Protein AF-A0A9P6GV80-F1 (afdb_monomer_lite)

pLDDT: mean 80.77, std 17.61, range [32.34, 97.56]

Sequence (217 aa):
SSSEKAPDSMKNMREQPNRTSTHTNLHGPLHLINPGDAKQLEKTYKSFTFTTKIEGITLTEPPQTTIHTFTDSNTQDALEWCKEIRFLASTNGWNEENCKAVLNLLISDEYKLKIGDKRTFDTKLDALCRIAYGPEEFETLRNLLIQAKRETFINHEMYFSFLEKVKIRADMCLSHKANGDRIPERDIINIIVRNLTIREKEMLMNAQAMSLNEIKK

Secondary structure (DSSP, 8-state):
---------------------------S-HHHH-HHHHHHHHTTS-EEEEEPP-TT---SS--EEEEE-B--TTTS-HHHHHHHHHHHHHHTT--HHHHHHHHHHHB-HHHHHHH-S-SSHHHHHHHHHHHHT-GGGHHHHHHHHHH--GGGSSSHHHHHHHHHHHHHHHHHHHTTS-TTSS--HHHHHHHHHHHS-HHHHHHHHHTT--SHHHHT-

Organism: NCBI:txid83296

Radius of gyration: 23.16 Å; chains: 1; bounding box: 49×92×50 Å

Foldseek 3Di:
DDDDDDDDDPDPPPPDPPPPDPPDPQDAQCCLVPVPVLVVVQVVADKDKDFFDDPPDDDPGGDIDIAGAADDLSSDVLVVSLVVLVVRCVRVVPDFVRLVVVNVVRYDPVLCVQLDPDPTSVSSSLSSLCVSLALVRLVSLVVSLLSQACVSDPDPVSSLVSNVSSLVSNVSNCPVPDPPPRDDQVNSVVSVLVRDDPVLVVVCVVQVDDGSVSSVD

Structure (mmCIF, N/CA/C/O backbone):
data_AF-A0A9P6GV80-F1
#
_entry.id   AF-A0A9P6GV80-F1
#
loop_
_atom_site.group_PDB
_atom_site.id
_atom_site.type_symbol
_atom_site.label_atom_id
_atom_site.label_alt_id
_atom_site.label_comp_id
_atom_site.label_asym_id
_atom_site.label_entity_id
_atom_site.label_seq_id
_atom_site.pdbx_PDB_ins_code
_atom_site.Cartn_x
_atom_site.Cartn_y
_atom_site.Cartn_z
_atom_site.occupancy
_atom_site.B_iso_or_equiv
_atom_site.auth_seq_id
_atom_site.auth_comp_id
_atom_site.auth_asym_id
_atom_site.auth_atom_id
_atom_site.pdbx_PDB_model_num
ATOM 1 N N . SER A 1 1 ? 2.918 71.475 -4.532 1.00 41.28 1 SER A N 1
ATOM 2 C CA . SER A 1 1 ? 2.402 70.446 -3.618 1.00 41.28 1 SER A CA 1
ATOM 3 C C . SER A 1 1 ? 2.174 69.168 -4.381 1.00 41.28 1 SER A C 1
ATOM 5 O O . SER A 1 1 ? 1.573 69.197 -5.446 1.00 41.28 1 SER A O 1
ATOM 7 N N . SER A 1 2 ? 2.759 68.101 -3.859 1.00 37.72 2 SER A N 1
ATOM 8 C CA . SER A 1 2 ? 2.801 66.741 -4.380 1.00 37.72 2 SER A CA 1
ATOM 9 C C . SER A 1 2 ? 1.422 66.084 -4.481 1.00 37.72 2 SER A C 1
ATOM 11 O O . SER A 1 2 ? 0.562 66.334 -3.640 1.00 37.72 2 SER A O 1
ATOM 13 N N . SER A 1 3 ? 1.245 65.221 -5.481 1.00 37.16 3 SER A N 1
ATOM 14 C CA . SER A 1 3 ? 0.547 63.916 -5.425 1.00 37.16 3 SER A CA 1
ATOM 15 C C . SER A 1 3 ? 0.483 63.378 -6.861 1.00 37.16 3 SER A C 1
ATOM 17 O O . SER A 1 3 ? -0.120 63.973 -7.744 1.00 37.16 3 SER A O 1
ATOM 19 N N . GLU A 1 4 ? 1.387 62.466 -7.210 1.00 38.03 4 GLU A N 1
ATOM 20 C CA . GLU A 1 4 ? 1.144 61.015 -7.188 1.00 38.03 4 GLU A CA 1
ATOM 21 C C . GLU A 1 4 ? 0.094 60.566 -8.208 1.00 38.03 4 GLU A C 1
ATOM 23 O O . GLU A 1 4 ? -1.106 60.707 -7.993 1.00 38.03 4 GLU A O 1
ATOM 28 N N . LYS A 1 5 ? 0.563 59.915 -9.278 1.00 38.53 5 LYS A N 1
ATOM 29 C CA . LYS A 1 5 ? -0.076 58.705 -9.804 1.00 38.53 5 LYS A CA 1
ATOM 30 C C . LYS A 1 5 ? 0.979 57.820 -10.465 1.00 38.53 5 LYS A C 1
ATOM 32 O O . LYS A 1 5 ? 1.687 58.239 -11.377 1.00 38.53 5 LYS A O 1
ATOM 37 N N . ALA A 1 6 ? 1.110 56.628 -9.896 1.00 42.28 6 ALA A N 1
ATOM 38 C CA . ALA A 1 6 ? 2.039 55.573 -10.264 1.00 42.28 6 ALA A CA 1
ATOM 39 C C . ALA A 1 6 ? 1.761 55.007 -11.673 1.00 42.28 6 ALA A C 1
ATOM 41 O O . ALA A 1 6 ? 0.621 55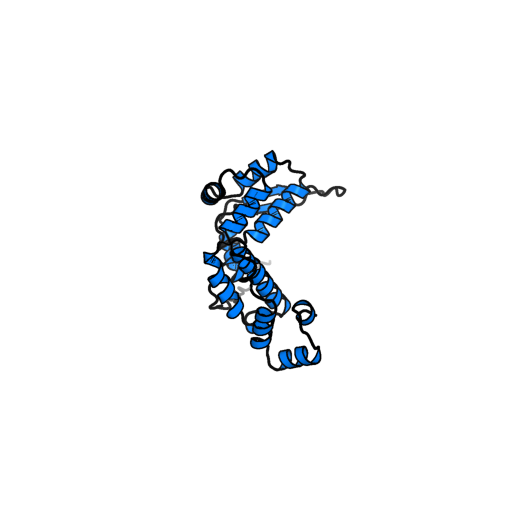.072 -12.138 1.00 42.28 6 ALA A O 1
ATOM 42 N N . PRO A 1 7 ? 2.773 54.427 -12.344 1.00 41.94 7 PRO A N 1
ATOM 43 C CA . PRO A 1 7 ? 2.597 53.773 -13.634 1.00 41.94 7 PRO A CA 1
ATOM 44 C C . PRO A 1 7 ? 1.922 52.401 -13.497 1.00 41.94 7 PRO A C 1
ATOM 46 O O . PRO A 1 7 ? 2.369 51.525 -12.752 1.00 41.94 7 PRO A O 1
ATOM 49 N N . ASP A 1 8 ? 0.864 52.232 -14.285 1.00 41.78 8 ASP A N 1
ATOM 50 C CA . ASP A 1 8 ? 0.109 51.002 -14.496 1.00 41.78 8 ASP A CA 1
ATOM 51 C C . ASP A 1 8 ? 1.006 49.954 -15.174 1.00 41.78 8 ASP A C 1
ATOM 53 O O . ASP A 1 8 ? 1.286 49.992 -16.374 1.00 41.78 8 ASP A O 1
ATOM 57 N N . SER A 1 9 ? 1.554 49.053 -14.363 1.00 40.03 9 SER A N 1
ATOM 58 C CA . SER A 1 9 ? 2.391 47.952 -14.827 1.00 40.03 9 SER A CA 1
ATOM 59 C C . SER A 1 9 ? 1.499 46.742 -15.067 1.00 40.03 9 SER A C 1
ATOM 61 O O . SER A 1 9 ? 1.335 45.898 -14.186 1.00 40.03 9 SER A O 1
ATOM 63 N N . MET A 1 10 ? 0.942 46.643 -16.276 1.00 42.19 10 MET A N 1
ATOM 64 C CA . MET A 1 10 ? 0.347 45.410 -16.793 1.00 42.19 10 MET A CA 1
ATOM 65 C C . MET A 1 10 ? 1.411 44.309 -16.843 1.00 42.19 10 MET A C 1
ATOM 67 O O . MET A 1 10 ? 2.102 44.106 -17.844 1.00 42.19 10 MET A O 1
ATOM 71 N N . LYS A 1 11 ? 1.556 43.571 -15.742 1.00 38.91 11 LYS A N 1
ATOM 72 C CA . LYS A 1 11 ? 2.293 42.314 -15.720 1.00 38.91 11 LYS A CA 1
ATOM 73 C C . LYS A 1 11 ? 1.315 41.212 -16.109 1.00 38.91 11 LYS A C 1
ATOM 75 O O . LYS A 1 11 ? 0.541 40.730 -15.292 1.00 38.91 11 LYS A O 1
ATOM 80 N N . ASN A 1 12 ? 1.377 40.831 -17.383 1.00 38.69 12 ASN A N 1
ATOM 81 C CA . ASN A 1 12 ? 0.865 39.567 -17.899 1.00 38.69 12 ASN A CA 1
ATOM 82 C C . ASN A 1 12 ? 1.401 38.406 -17.041 1.00 38.69 12 ASN A C 1
ATOM 84 O O . ASN A 1 12 ? 2.468 37.858 -17.324 1.00 38.69 12 ASN A O 1
ATOM 88 N N . MET A 1 13 ? 0.671 38.010 -15.999 1.00 35.50 13 MET A N 1
ATOM 89 C CA . MET A 1 13 ? 0.825 36.687 -15.406 1.00 35.50 13 MET A CA 1
ATOM 90 C C . MET A 1 13 ? 0.114 35.704 -16.326 1.00 35.50 13 MET A C 1
ATOM 92 O O . MET A 1 13 ? -1.058 35.387 -16.163 1.00 35.50 13 MET A O 1
ATOM 96 N N . ARG A 1 14 ? 0.860 35.236 -17.333 1.00 35.75 14 ARG A N 1
ATOM 97 C CA . ARG A 1 14 ? 0.623 33.914 -17.905 1.00 35.75 14 ARG A CA 1
ATOM 98 C C . ARG A 1 14 ? 0.666 32.932 -16.741 1.00 35.75 14 ARG A C 1
ATOM 100 O O . ARG A 1 14 ? 1.746 32.655 -16.220 1.00 35.75 14 ARG A O 1
ATOM 107 N N . GLU A 1 15 ? -0.495 32.430 -16.346 1.00 35.22 15 GLU A N 1
ATOM 108 C CA . GLU A 1 15 ? -0.594 31.167 -15.633 1.00 35.22 15 GLU A CA 1
ATOM 109 C C . GLU A 1 15 ? 0.168 30.134 -16.465 1.00 35.22 15 GLU A C 1
ATOM 111 O O . GLU A 1 15 ? -0.230 29.767 -17.572 1.00 35.22 15 GLU A O 1
ATOM 116 N N . GLN A 1 16 ? 1.345 29.740 -15.983 1.00 32.34 16 GLN A N 1
ATOM 117 C CA . GLN A 1 16 ? 1.994 28.554 -16.503 1.00 32.34 16 GLN A CA 1
ATOM 118 C C . GLN A 1 16 ? 1.178 27.365 -15.991 1.00 32.34 16 GLN A C 1
ATOM 120 O O . GLN A 1 16 ? 1.048 27.221 -14.774 1.00 32.34 16 GLN A O 1
ATOM 125 N N . PRO A 1 17 ? 0.621 26.513 -16.866 1.00 35.41 17 PRO A N 1
ATOM 126 C CA . PRO A 1 17 ? 0.009 25.283 -16.404 1.00 35.41 17 PRO A CA 1
ATOM 127 C C . PRO A 1 17 ? 1.096 24.446 -15.729 1.00 35.41 17 PRO A C 1
ATOM 129 O O . PRO A 1 17 ? 2.138 24.171 -16.331 1.00 35.41 17 PRO A O 1
ATOM 132 N N . ASN A 1 18 ? 0.841 24.073 -14.474 1.00 35.50 18 ASN A N 1
ATOM 133 C CA . ASN A 1 18 ? 1.610 23.096 -13.711 1.00 35.50 18 ASN A CA 1
ATOM 134 C C . ASN A 1 18 ? 1.795 21.837 -14.573 1.00 35.50 18 ASN A C 1
ATOM 136 O O . ASN A 1 18 ? 0.896 21.009 -14.712 1.00 35.50 18 ASN A O 1
ATOM 140 N N . ARG A 1 19 ? 2.961 21.712 -15.211 1.00 37.41 19 ARG A N 1
ATOM 141 C CA . ARG A 1 19 ? 3.356 20.521 -15.959 1.00 37.41 19 ARG A CA 1
ATOM 142 C C . ARG A 1 19 ? 3.860 19.475 -14.972 1.00 37.41 19 ARG A C 1
ATOM 144 O O . ARG A 1 19 ? 5.060 19.296 -14.815 1.00 37.41 19 ARG A O 1
ATOM 151 N N . THR A 1 20 ? 2.936 18.761 -14.349 1.00 36.81 20 THR A N 1
ATOM 152 C CA . THR A 1 20 ? 3.205 17.457 -13.725 1.00 36.81 20 THR A CA 1
ATOM 153 C C . THR A 1 20 ? 2.086 16.493 -14.091 1.00 36.81 20 THR A C 1
ATOM 155 O O . THR A 1 20 ? 1.394 15.961 -13.237 1.00 36.81 20 THR A O 1
ATOM 158 N N . SER A 1 21 ? 1.884 16.295 -15.390 1.00 38.09 21 SER A N 1
ATOM 159 C CA . SER A 1 21 ? 1.222 15.101 -15.906 1.00 38.09 21 SER A CA 1
ATOM 160 C C . SER A 1 21 ? 2.187 14.471 -16.896 1.00 38.09 21 SER A C 1
ATOM 162 O O . SER A 1 21 ? 2.184 14.764 -18.092 1.00 38.09 21 SER A O 1
ATOM 164 N N . THR A 1 22 ? 3.098 13.643 -16.388 1.00 40.94 22 THR A N 1
ATOM 165 C CA . THR A 1 22 ? 3.566 12.534 -17.211 1.00 40.94 22 THR A CA 1
ATOM 166 C C . THR A 1 22 ? 2.359 11.624 -17.349 1.00 40.94 22 THR A C 1
ATOM 168 O O . THR A 1 22 ? 2.004 10.948 -16.389 1.00 40.94 22 THR A O 1
ATOM 171 N N . HIS A 1 23 ? 1.702 11.665 -18.510 1.00 40.09 23 HIS A N 1
ATOM 172 C CA . HIS A 1 23 ? 0.713 10.671 -18.913 1.00 40.09 23 HIS A CA 1
ATOM 173 C C . HIS A 1 23 ? 1.394 9.299 -18.919 1.00 40.09 23 HIS A C 1
ATOM 175 O O . HIS A 1 23 ? 1.912 8.833 -19.932 1.00 40.09 23 HIS A O 1
ATOM 181 N N . THR A 1 24 ? 1.472 8.670 -17.755 1.00 54.31 24 THR A N 1
ATOM 182 C CA . THR A 1 24 ? 1.828 7.274 -17.623 1.00 54.31 24 THR A CA 1
ATOM 183 C C . THR A 1 24 ? 0.586 6.497 -18.034 1.00 54.31 24 THR A C 1
ATOM 185 O O . THR A 1 24 ? -0.434 6.534 -17.357 1.00 54.31 24 THR A O 1
ATOM 188 N N . ASN A 1 25 ? 0.658 5.762 -19.146 1.00 62.31 25 ASN A N 1
ATOM 189 C CA . ASN A 1 25 ? -0.364 4.773 -19.534 1.00 62.31 25 ASN A CA 1
ATOM 190 C C . ASN A 1 25 ? -0.370 3.553 -18.583 1.00 62.31 25 ASN A C 1
ATOM 192 O O . ASN A 1 25 ? -0.718 2.447 -18.984 1.00 62.31 25 ASN A O 1
ATOM 196 N N . LEU A 1 26 ? 0.106 3.732 -17.348 1.00 75.00 26 LEU A N 1
ATOM 197 C CA . LEU A 1 26 ? 0.166 2.699 -16.334 1.00 75.00 26 LEU A CA 1
ATOM 198 C C . LEU A 1 26 ? -1.220 2.580 -15.714 1.00 75.00 26 LEU A C 1
ATOM 200 O O . LEU A 1 26 ? -1.755 3.543 -15.169 1.00 75.00 26 LEU A O 1
ATOM 204 N N . HIS A 1 27 ? -1.784 1.383 -15.792 1.00 81.06 27 HIS A N 1
ATOM 205 C CA . HIS A 1 27 ? -3.026 1.048 -15.116 1.00 81.06 27 HIS A CA 1
ATOM 206 C C . HIS A 1 27 ? -2.706 0.376 -13.780 1.00 81.06 27 HIS A C 1
ATOM 208 O O . HIS A 1 27 ? -1.907 -0.557 -13.723 1.00 81.06 27 HIS A O 1
ATOM 214 N N . GLY A 1 28 ? -3.312 0.871 -12.705 1.00 87.38 28 GLY A N 1
ATOM 215 C CA . GLY A 1 28 ? -3.130 0.354 -11.353 1.00 87.38 28 GLY A CA 1
ATOM 216 C C . GLY A 1 28 ? -3.650 1.326 -10.296 1.00 87.38 28 GLY A C 1
ATOM 217 O O . GLY A 1 28 ? -4.216 2.361 -10.659 1.00 87.38 28 GLY A O 1
ATOM 218 N N . PRO A 1 29 ? -3.442 1.017 -9.003 1.00 92.44 29 PRO A N 1
ATOM 219 C CA . PRO A 1 29 ? -3.897 1.870 -7.916 1.00 92.44 29 PRO A CA 1
ATOM 220 C C . PRO A 1 29 ? -3.350 3.294 -8.041 1.00 92.44 29 PRO A C 1
ATOM 222 O O . PRO A 1 29 ? -2.136 3.486 -8.183 1.00 92.44 29 PRO A O 1
ATOM 225 N N . LEU A 1 30 ? -4.231 4.295 -7.961 1.00 93.12 30 LEU A N 1
ATOM 226 C CA . LEU A 1 30 ? -3.882 5.708 -8.135 1.00 93.12 30 LEU A CA 1
ATOM 227 C C . LEU A 1 30 ? -2.740 6.143 -7.209 1.00 93.12 30 LEU A C 1
ATOM 229 O O . LEU A 1 30 ? -1.834 6.849 -7.642 1.00 93.12 30 LEU A O 1
ATOM 233 N N . HIS A 1 31 ? -2.731 5.666 -5.963 1.00 93.38 31 HIS A N 1
ATOM 234 C CA . HIS A 1 31 ? -1.683 5.977 -4.987 1.00 93.38 31 HIS A CA 1
ATOM 235 C C . HIS A 1 31 ? -0.277 5.502 -5.390 1.00 93.38 31 HIS A C 1
ATOM 237 O O . HIS A 1 31 ? 0.708 6.015 -4.858 1.00 93.38 31 HIS A O 1
ATOM 243 N N . LEU A 1 32 ? -0.168 4.550 -6.322 1.00 92.19 32 LEU A N 1
ATOM 244 C CA . LEU A 1 32 ? 1.101 4.100 -6.896 1.00 92.19 32 LEU A CA 1
ATOM 245 C C . LEU A 1 32 ? 1.424 4.846 -8.193 1.00 92.19 32 LEU A C 1
ATOM 247 O O . LEU A 1 32 ? 2.565 5.268 -8.375 1.00 92.19 32 LEU A O 1
ATOM 251 N N . ILE A 1 33 ? 0.444 5.011 -9.089 1.00 92.00 33 ILE A N 1
ATOM 252 C CA . ILE A 1 33 ? 0.677 5.570 -10.434 1.00 92.00 33 ILE A CA 1
ATOM 253 C C . ILE A 1 33 ? 0.750 7.101 -10.454 1.00 92.00 33 ILE A C 1
ATOM 255 O O . ILE A 1 33 ? 1.511 7.667 -11.237 1.00 92.00 33 ILE A O 1
ATOM 259 N N . ASN A 1 34 ? -0.023 7.767 -9.596 1.00 90.94 34 ASN A N 1
ATOM 260 C CA . ASN A 1 34 ? -0.057 9.215 -9.443 1.00 90.94 34 ASN A CA 1
ATOM 261 C C . ASN A 1 34 ? -0.346 9.584 -7.973 1.00 90.94 34 ASN A C 1
ATOM 263 O O . ASN A 1 34 ? -1.473 9.940 -7.610 1.00 90.94 34 ASN A O 1
ATOM 267 N N . PRO A 1 35 ? 0.684 9.515 -7.108 1.00 90.69 35 PRO A N 1
ATOM 268 C CA . PRO A 1 35 ? 0.536 9.794 -5.682 1.00 90.69 35 PRO A CA 1
ATOM 269 C C . PRO A 1 35 ? 0.039 11.216 -5.386 1.00 90.69 35 PRO A C 1
ATOM 271 O O . PRO A 1 35 ? -0.595 11.440 -4.359 1.00 90.69 35 PRO A O 1
ATOM 274 N N . GLY A 1 36 ? 0.324 12.180 -6.271 1.00 90.56 36 GLY A N 1
ATOM 275 C CA . GLY A 1 36 ? -0.118 13.567 -6.125 1.00 90.56 36 GLY A CA 1
ATOM 276 C C . GLY A 1 36 ? -1.635 13.695 -6.232 1.00 90.56 36 GLY A C 1
ATOM 277 O O . GLY A 1 36 ? -2.268 14.241 -5.328 1.00 90.56 36 GLY A O 1
ATOM 278 N N . ASP A 1 37 ? -2.219 13.129 -7.288 1.00 92.38 37 ASP A N 1
ATOM 279 C CA . ASP A 1 37 ? -3.672 13.133 -7.487 1.00 92.38 37 ASP A CA 1
ATOM 280 C C . ASP A 1 37 ? -4.383 12.293 -6.423 1.00 92.38 37 ASP A C 1
ATOM 282 O O . ASP A 1 37 ? -5.392 12.729 -5.867 1.00 92.38 37 ASP A O 1
ATOM 286 N N . ALA A 1 38 ? -3.811 11.141 -6.055 1.00 93.94 38 ALA A N 1
ATOM 287 C CA . ALA A 1 38 ? -4.309 10.329 -4.948 1.00 93.94 38 ALA A CA 1
ATOM 288 C C . ALA A 1 38 ? -4.390 11.135 -3.640 1.00 93.94 38 ALA A C 1
ATOM 290 O O . ALA A 1 38 ? -5.424 11.137 -2.973 1.00 93.94 38 ALA A O 1
ATOM 291 N N . LYS A 1 39 ? -3.337 11.899 -3.315 1.00 93.06 39 LYS A N 1
ATOM 292 C CA . LYS A 1 39 ? -3.306 12.771 -2.132 1.00 93.06 39 LYS A CA 1
ATOM 293 C C . LYS A 1 39 ? -4.293 13.931 -2.215 1.00 93.06 39 LYS A C 1
ATOM 295 O O . LYS A 1 39 ? -4.791 14.362 -1.180 1.00 93.06 39 LYS A O 1
ATOM 300 N N . GLN A 1 40 ? -4.580 14.462 -3.402 1.00 93.75 40 GLN A N 1
ATOM 301 C CA . GLN A 1 40 ? -5.607 15.498 -3.549 1.00 93.75 40 GLN A CA 1
ATOM 302 C C . GLN A 1 40 ? -7.012 14.937 -3.321 1.00 93.75 40 GLN A C 1
ATOM 304 O O . GLN A 1 40 ? -7.808 15.580 -2.640 1.00 93.75 40 GLN A O 1
ATOM 309 N N . LEU A 1 41 ? -7.301 13.733 -3.824 1.00 93.44 41 LEU A N 1
ATOM 310 C CA . LEU A 1 41 ? -8.571 13.052 -3.561 1.00 93.44 41 LEU A CA 1
ATOM 311 C C . LEU A 1 41 ? -8.727 12.710 -2.076 1.00 93.44 41 LEU A C 1
ATOM 313 O O . LEU A 1 41 ? -9.778 12.977 -1.495 1.00 93.44 41 LEU A O 1
ATOM 317 N N . GLU A 1 42 ? -7.662 12.220 -1.437 1.00 92.56 42 GLU A N 1
ATOM 318 C CA . GLU A 1 42 ? -7.659 11.861 -0.015 1.00 92.56 42 GLU A CA 1
ATOM 319 C C . GLU A 1 42 ? -8.046 13.036 0.903 1.00 92.56 42 GLU A C 1
ATOM 321 O O . GLU A 1 42 ? -8.713 12.834 1.917 1.00 92.56 42 GLU A O 1
ATOM 326 N N . LYS A 1 43 ? -7.721 14.283 0.534 1.00 92.19 43 LYS A N 1
ATOM 327 C CA . LYS A 1 43 ? -8.096 15.479 1.317 1.00 92.19 43 LYS A CA 1
ATOM 328 C C . LYS A 1 43 ? -9.602 15.687 1.454 1.00 92.19 43 LYS A C 1
ATOM 330 O O . LYS A 1 43 ? -10.026 16.423 2.341 1.00 92.19 43 LYS A O 1
ATOM 335 N N . THR A 1 44 ? -10.404 15.079 0.583 1.00 92.75 44 THR A N 1
ATOM 336 C CA . THR A 1 44 ? -11.869 15.135 0.677 1.00 92.75 44 THR A CA 1
ATOM 337 C C . THR A 1 44 ? -12.415 14.196 1.752 1.00 92.75 44 THR A C 1
ATOM 339 O O . THR A 1 44 ? -13.553 14.356 2.194 1.00 92.75 44 THR A O 1
ATOM 342 N N . TYR A 1 45 ? -11.611 13.230 2.203 1.00 94.25 45 TYR A N 1
ATOM 343 C CA . TYR A 1 45 ? -12.012 12.268 3.214 1.00 94.25 45 TYR A CA 1
ATOM 344 C C . TYR A 1 45 ? -11.931 12.884 4.604 1.00 94.25 45 TYR A C 1
ATOM 346 O O . TYR A 1 45 ? -11.014 13.645 4.929 1.00 94.25 45 TYR A O 1
ATOM 354 N N . LYS A 1 46 ? -12.879 12.485 5.458 1.00 95.12 46 LYS A N 1
ATOM 355 C CA . LYS A 1 46 ? -12.895 12.850 6.875 1.00 95.12 46 LYS A CA 1
ATOM 356 C C . LYS A 1 46 ? -11.544 12.527 7.509 1.00 95.12 46 LYS A C 1
ATOM 358 O O . LYS A 1 46 ? -11.051 11.413 7.348 1.00 95.12 46 LYS A O 1
ATOM 363 N N . SER A 1 47 ? -10.981 13.456 8.269 1.00 94.38 47 SER A N 1
ATOM 364 C CA . SER A 1 47 ? -9.705 13.272 8.952 1.00 94.38 47 SER A CA 1
ATOM 365 C C . SER A 1 47 ? -9.816 13.487 10.453 1.00 94.38 47 SER A C 1
ATOM 367 O O . SER A 1 47 ? -10.782 14.063 10.960 1.00 94.38 47 SER A O 1
ATOM 369 N N . PHE A 1 48 ? -8.814 12.986 11.163 1.00 93.25 48 PHE A N 1
ATOM 370 C CA . PHE A 1 48 ? -8.651 13.158 12.595 1.00 93.25 48 PHE A CA 1
ATOM 371 C C . PHE A 1 48 ? -7.206 13.541 12.879 1.00 93.25 48 PHE A C 1
ATOM 373 O O . PHE A 1 48 ? -6.278 12.994 12.280 1.00 93.25 48 PHE A O 1
ATOM 380 N N . THR A 1 49 ? -7.024 14.474 13.804 1.00 92.25 49 THR A N 1
ATOM 381 C CA . THR A 1 49 ? -5.706 14.962 14.198 1.00 92.25 49 THR A CA 1
ATOM 382 C C . THR A 1 49 ? -5.354 14.407 15.567 1.00 92.25 49 THR A C 1
ATOM 384 O O . THR A 1 49 ? -6.111 14.551 16.526 1.00 92.25 49 THR A O 1
ATOM 387 N N . PHE A 1 50 ? -4.192 13.768 15.645 1.00 88.50 50 PHE A N 1
ATOM 388 C CA . PHE A 1 50 ? -3.654 13.168 16.853 1.00 88.50 50 PHE A CA 1
ATOM 389 C C . PHE A 1 50 ? -2.441 13.955 17.319 1.00 88.50 50 PHE A C 1
ATOM 391 O O . PHE A 1 50 ? -1.517 14.219 16.550 1.00 88.50 50 PHE A O 1
ATOM 398 N N . THR A 1 51 ? -2.436 14.300 18.598 1.00 85.38 51 THR A N 1
ATOM 399 C CA . THR A 1 51 ? -1.276 14.901 19.246 1.00 85.38 51 THR A CA 1
ATOM 400 C C . THR A 1 51 ? -0.315 13.799 19.652 1.00 85.38 51 THR A C 1
ATOM 402 O O . THR A 1 51 ? -0.666 12.960 20.474 1.00 85.38 51 THR A O 1
ATOM 405 N N . THR A 1 52 ? 0.891 13.816 19.100 1.00 78.88 52 THR A N 1
ATOM 406 C CA . THR A 1 52 ? 1.920 12.814 19.360 1.00 78.88 52 THR A CA 1
ATOM 407 C C . THR A 1 52 ? 2.726 13.216 20.589 1.00 78.88 52 THR A C 1
ATOM 409 O O . THR A 1 52 ? 3.353 14.277 20.618 1.00 78.88 52 THR A O 1
ATOM 412 N N . LYS A 1 53 ? 2.723 12.368 21.620 1.00 71.69 53 LYS A N 1
ATOM 413 C CA . LYS A 1 53 ? 3.577 12.558 22.798 1.00 71.69 53 LYS A CA 1
ATOM 414 C C . LYS A 1 53 ? 4.967 11.996 22.518 1.00 71.69 53 LYS A C 1
ATOM 416 O O . LYS A 1 53 ? 5.109 10.804 22.284 1.00 71.69 53 LYS A O 1
ATOM 421 N N . ILE A 1 54 ? 5.987 12.850 22.551 1.00 69.88 54 ILE A N 1
ATOM 422 C CA . ILE A 1 54 ? 7.385 12.417 22.464 1.00 69.88 54 ILE A CA 1
ATOM 423 C C . ILE A 1 54 ? 7.970 12.455 23.874 1.00 69.88 54 ILE A C 1
ATOM 425 O O . ILE A 1 54 ? 8.090 13.523 24.474 1.00 69.88 54 ILE A O 1
ATOM 429 N N . GLU A 1 55 ? 8.295 11.286 24.423 1.00 68.25 55 GLU A N 1
ATOM 430 C CA . GLU A 1 55 ? 8.912 11.192 25.747 1.00 68.25 55 GLU A CA 1
ATOM 431 C C . GLU A 1 55 ? 10.261 11.924 25.782 1.00 68.25 55 GLU A C 1
ATOM 433 O O . GLU A 1 55 ? 11.065 11.837 24.856 1.00 68.25 55 GLU A O 1
ATOM 438 N N . GLY A 1 56 ? 10.508 12.664 26.867 1.00 66.06 56 GLY A N 1
ATOM 439 C CA . GLY A 1 56 ? 11.769 13.379 27.087 1.00 66.06 56 GLY A CA 1
ATOM 440 C C . GLY A 1 56 ? 11.916 14.712 26.346 1.00 66.06 56 GLY A C 1
ATOM 441 O O . GLY A 1 56 ? 12.929 15.381 26.539 1.00 66.06 56 GLY A O 1
ATOM 442 N N . ILE A 1 57 ? 10.927 15.136 25.547 1.00 70.25 57 ILE A N 1
ATOM 443 C CA . ILE A 1 57 ? 10.953 16.431 24.853 1.00 70.25 57 ILE A CA 1
ATOM 444 C C . ILE A 1 57 ? 9.692 17.232 25.188 1.00 70.25 57 ILE A C 1
ATOM 446 O O . ILE A 1 57 ? 8.590 16.909 24.749 1.00 70.25 57 ILE A O 1
ATOM 450 N N . THR A 1 58 ? 9.859 18.327 25.931 1.00 67.31 58 THR A N 1
ATOM 451 C CA . THR A 1 58 ? 8.791 19.312 26.138 1.00 67.31 58 THR A CA 1
ATOM 452 C C . THR A 1 58 ? 8.808 20.300 24.980 1.00 67.31 58 THR A C 1
ATOM 454 O O . THR A 1 58 ? 9.587 21.251 24.973 1.00 67.31 58 THR A O 1
ATOM 457 N N . LEU A 1 59 ? 7.969 20.057 23.979 1.00 70.50 59 LEU A N 1
ATOM 458 C CA . LEU A 1 59 ? 7.733 21.013 22.901 1.00 70.50 59 LEU A CA 1
ATOM 459 C C . LEU A 1 59 ? 6.645 22.003 23.327 1.00 70.50 59 LEU A C 1
ATOM 461 O O . LEU A 1 59 ? 5.669 21.618 23.970 1.00 70.50 59 LEU A O 1
ATOM 465 N N . THR A 1 60 ? 6.810 23.274 22.954 1.00 72.38 60 THR A N 1
ATOM 466 C CA . THR A 1 60 ? 5.811 24.337 23.163 1.00 72.38 60 THR A CA 1
ATOM 467 C C . THR A 1 60 ? 4.481 23.984 22.500 1.00 72.38 60 THR A C 1
ATOM 469 O O . THR A 1 60 ? 3.422 24.271 23.048 1.00 72.38 60 THR A O 1
ATOM 472 N N . GLU A 1 61 ? 4.553 23.306 21.354 1.00 75.75 61 GLU A N 1
ATOM 473 C CA . GLU A 1 61 ? 3.420 22.707 20.662 1.00 75.75 61 GLU A CA 1
ATOM 474 C C . GLU A 1 61 ? 3.775 21.252 20.329 1.00 75.75 61 GLU A C 1
ATOM 476 O O . GLU A 1 61 ? 4.742 21.004 19.600 1.00 75.75 61 GLU A O 1
ATOM 481 N N . PRO A 1 62 ? 3.062 20.264 20.893 1.00 76.50 62 PRO A N 1
ATOM 482 C CA . PRO A 1 62 ? 3.327 18.868 20.590 1.00 76.50 62 PRO A CA 1
ATOM 483 C C . PRO A 1 62 ? 2.990 18.567 19.119 1.00 76.50 62 PRO A C 1
ATOM 485 O O . PRO A 1 62 ? 1.995 19.082 18.601 1.00 76.50 62 PRO A O 1
ATOM 488 N N . PRO A 1 63 ? 3.785 17.725 18.437 1.00 83.81 63 PRO A N 1
ATOM 489 C CA . PRO A 1 63 ? 3.608 17.452 17.021 1.00 83.81 63 PRO A CA 1
ATOM 490 C C . PRO A 1 63 ? 2.249 16.812 16.762 1.00 83.81 63 PRO A C 1
ATOM 492 O O . PRO A 1 63 ? 1.813 15.908 17.478 1.00 83.81 63 PRO A O 1
ATOM 495 N N . GLN A 1 64 ? 1.585 17.289 15.716 1.00 87.56 64 GLN A N 1
ATOM 496 C CA . GLN A 1 64 ? 0.271 16.817 15.316 1.00 87.56 64 GLN A CA 1
ATOM 497 C C . GLN A 1 64 ? 0.375 15.990 14.041 1.00 87.56 64 GLN A C 1
ATOM 499 O O . GLN A 1 64 ? 0.969 16.422 13.055 1.00 87.56 64 GLN A O 1
ATOM 504 N N . THR A 1 65 ? -0.255 14.822 14.055 1.00 89.25 65 THR A N 1
ATOM 505 C CA . THR A 1 65 ? -0.365 13.939 12.894 1.00 89.25 65 THR A CA 1
ATOM 506 C C . THR A 1 65 ? -1.821 13.878 12.474 1.00 89.25 65 THR A C 1
ATOM 508 O O . THR A 1 65 ? -2.689 13.551 13.283 1.00 89.25 65 THR A O 1
ATOM 511 N N . THR A 1 66 ? -2.104 14.206 11.216 1.00 91.88 66 THR A N 1
ATOM 512 C CA . THR A 1 66 ? -3.462 14.133 10.666 1.00 91.88 66 THR A CA 1
ATOM 513 C C . THR A 1 66 ? -3.602 12.878 9.825 1.00 91.88 66 THR A C 1
ATOM 515 O O . THR A 1 66 ? -2.877 12.709 8.851 1.00 91.88 66 THR A O 1
ATOM 518 N N . ILE A 1 67 ? -4.562 12.030 10.190 1.00 94.50 67 ILE A N 1
ATOM 519 C CA . ILE A 1 67 ? -4.885 10.799 9.473 1.00 94.50 67 ILE A CA 1
ATOM 520 C C . ILE A 1 67 ? -6.247 10.939 8.819 1.00 94.50 67 ILE A C 1
ATOM 522 O O . ILE A 1 67 ? -7.234 11.275 9.479 1.00 94.50 67 ILE A O 1
ATOM 526 N N . HIS A 1 68 ? -6.309 10.645 7.526 1.00 95.81 68 HIS A N 1
ATOM 527 C CA . HIS A 1 68 ? -7.569 10.533 6.807 1.00 95.81 68 HIS A CA 1
ATOM 528 C C . HIS A 1 68 ? -8.188 9.153 7.028 1.00 95.81 68 HIS A C 1
ATOM 530 O O . HIS A 1 68 ? -7.496 8.135 7.115 1.00 95.81 68 HIS A O 1
ATOM 536 N N . THR A 1 69 ? -9.514 9.131 7.108 1.00 96.88 69 THR A N 1
ATOM 537 C CA . THR A 1 69 ? -10.309 7.908 7.199 1.00 96.88 69 THR A CA 1
ATOM 538 C C . THR A 1 69 ? -10.001 7.036 5.988 1.00 96.88 69 THR A C 1
ATOM 540 O O . THR A 1 69 ? -10.073 7.509 4.852 1.00 96.88 69 THR A O 1
ATOM 543 N N . PHE A 1 70 ? -9.666 5.770 6.222 1.00 97.56 70 PHE A N 1
ATOM 544 C CA . PHE A 1 70 ? -9.442 4.804 5.163 1.00 97.56 70 PHE A CA 1
ATOM 545 C C . PHE A 1 70 ? -10.764 4.495 4.460 1.00 97.56 70 PHE A C 1
ATOM 547 O O . PHE A 1 70 ? -11.670 3.895 5.048 1.00 97.56 70 PHE A O 1
ATOM 554 N N . THR A 1 71 ? -10.871 4.948 3.215 1.00 96.19 71 THR A N 1
ATOM 555 C CA . THR A 1 71 ? -12.121 4.954 2.447 1.00 96.19 71 THR A CA 1
ATOM 556 C C . THR A 1 71 ? -11.986 4.233 1.115 1.00 96.19 71 THR A C 1
ATOM 558 O O . THR A 1 71 ? -12.937 3.578 0.703 1.00 96.19 71 THR A O 1
ATOM 561 N N . ASP A 1 72 ? -10.827 4.308 0.458 1.00 94.81 72 ASP A N 1
ATOM 562 C CA . ASP A 1 72 ? -10.620 3.719 -0.866 1.00 94.81 72 ASP A CA 1
ATOM 563 C C . ASP A 1 72 ? -9.157 3.287 -1.059 1.00 94.81 72 ASP A C 1
ATOM 565 O O . ASP A 1 72 ? -8.250 4.123 -1.058 1.00 94.81 72 ASP A O 1
ATOM 569 N N . SER A 1 73 ? -8.932 1.987 -1.277 1.00 94.50 73 SER A N 1
ATOM 570 C CA . SER A 1 73 ? -7.612 1.386 -1.505 1.00 94.50 73 SER A CA 1
ATOM 571 C C . SER A 1 73 ? -6.976 1.796 -2.836 1.00 94.50 73 SER A C 1
ATOM 573 O O . SER A 1 73 ? -5.762 1.682 -2.998 1.00 94.50 73 SER A O 1
ATOM 575 N N . ASN A 1 74 ? -7.749 2.321 -3.790 1.00 93.56 74 ASN A N 1
ATOM 576 C CA . ASN A 1 74 ? -7.195 2.890 -5.014 1.00 93.56 74 ASN A CA 1
ATOM 577 C C . ASN A 1 74 ? -6.444 4.201 -4.715 1.00 93.56 74 ASN A C 1
ATOM 579 O O . ASN A 1 74 ? -5.347 4.429 -5.228 1.00 93.56 74 ASN A O 1
ATOM 583 N N . THR A 1 75 ? -6.988 5.037 -3.828 1.00 94.88 75 THR A N 1
ATOM 584 C CA . THR A 1 75 ? -6.402 6.341 -3.455 1.00 94.88 75 THR A CA 1
ATOM 585 C C . THR A 1 75 ? -5.487 6.298 -2.231 1.00 94.88 75 THR A C 1
ATOM 587 O O . THR A 1 75 ? -4.609 7.149 -2.105 1.00 94.88 75 THR A O 1
ATOM 590 N N . GLN A 1 76 ? -5.648 5.316 -1.343 1.00 95.69 76 GLN A N 1
ATOM 591 C CA . GLN A 1 76 ? -4.881 5.202 -0.103 1.00 95.69 76 GLN A CA 1
ATOM 592 C C . GLN A 1 76 ? -4.115 3.880 -0.056 1.00 95.69 76 GLN A C 1
ATOM 594 O O . GLN A 1 76 ? -4.690 2.802 -0.194 1.00 95.69 76 GLN A O 1
ATOM 599 N N . ASP A 1 77 ? -2.810 3.957 0.203 1.00 95.44 77 ASP A N 1
ATOM 600 C CA . ASP A 1 77 ? -1.982 2.769 0.395 1.00 95.44 77 ASP A CA 1
ATOM 601 C C . ASP A 1 77 ? -2.285 2.137 1.759 1.00 95.44 77 ASP A C 1
ATOM 603 O O . ASP A 1 77 ? -1.814 2.615 2.794 1.00 95.44 77 ASP A O 1
ATOM 607 N N . ALA A 1 78 ? -3.048 1.043 1.764 1.00 96.12 78 ALA A N 1
ATOM 608 C CA . ALA A 1 78 ? -3.442 0.353 2.991 1.00 96.12 78 ALA A CA 1
ATOM 609 C C . ALA A 1 78 ? -2.243 -0.091 3.843 1.00 96.12 78 ALA A C 1
ATOM 611 O O . ALA A 1 78 ? -2.327 -0.093 5.069 1.00 96.12 78 ALA A O 1
ATOM 612 N N . LEU A 1 79 ? -1.115 -0.449 3.217 1.00 95.44 79 LEU A N 1
ATOM 613 C CA . LEU A 1 79 ? 0.060 -0.921 3.943 1.00 95.44 79 LEU A CA 1
ATOM 614 C C . LEU A 1 79 ? 0.730 0.227 4.699 1.00 95.44 79 LEU A C 1
ATOM 616 O O . LEU A 1 79 ? 1.055 0.072 5.876 1.00 95.44 79 LEU A O 1
ATOM 620 N N . GLU A 1 80 ? 0.942 1.364 4.036 1.00 95.44 80 GLU A N 1
ATOM 621 C CA . GLU A 1 80 ? 1.534 2.541 4.684 1.00 95.44 80 GLU A CA 1
ATOM 622 C C . GLU A 1 80 ? 0.582 3.143 5.717 1.00 95.44 80 GLU A C 1
ATOM 624 O O . GLU A 1 80 ? 1.003 3.441 6.833 1.00 95.44 80 GLU A O 1
ATOM 629 N N . TRP A 1 81 ? -0.712 3.205 5.402 1.00 96.44 81 TRP A N 1
ATOM 630 C CA . TRP A 1 81 ? -1.734 3.664 6.334 1.00 96.44 81 TRP A CA 1
ATOM 631 C C . TRP A 1 81 ? -1.755 2.812 7.614 1.00 96.44 81 TRP A C 1
ATOM 633 O O . TRP A 1 81 ? -1.678 3.338 8.722 1.00 96.44 81 TRP A O 1
ATOM 643 N N . CYS A 1 82 ? -1.744 1.479 7.494 1.00 96.69 82 CYS A N 1
ATOM 644 C CA . CYS A 1 82 ? -1.675 0.582 8.651 1.00 96.69 82 CYS A CA 1
ATOM 645 C C . CYS A 1 82 ? -0.392 0.767 9.478 1.00 96.69 82 CYS A C 1
ATOM 647 O O . CYS A 1 82 ? -0.437 0.657 10.705 1.00 96.69 82 CYS A O 1
ATOM 649 N N . LYS A 1 83 ? 0.759 1.028 8.843 1.00 95.62 83 LYS A N 1
ATOM 650 C CA . LYS A 1 83 ? 2.011 1.321 9.563 1.00 95.62 83 LYS A CA 1
ATOM 651 C C . LYS A 1 83 ? 1.907 2.621 10.354 1.00 95.62 83 LYS A C 1
ATOM 653 O O . LYS A 1 83 ? 2.326 2.652 11.507 1.00 95.62 83 LYS A O 1
ATOM 658 N N . GLU A 1 84 ? 1.329 3.659 9.760 1.00 94.06 84 GLU A N 1
ATOM 659 C CA . GLU A 1 84 ? 1.139 4.956 10.407 1.00 94.06 84 GLU A CA 1
ATOM 660 C C . GLU A 1 84 ? 0.217 4.845 11.629 1.00 94.06 84 GLU A C 1
ATOM 662 O O . GLU A 1 84 ? 0.527 5.358 12.703 1.00 94.06 84 GLU A O 1
ATOM 667 N N . ILE A 1 85 ? -0.861 4.068 11.518 1.00 95.50 85 ILE A N 1
ATOM 668 C CA . ILE A 1 85 ? -1.770 3.782 12.633 1.00 95.50 85 ILE A CA 1
ATOM 669 C C . ILE A 1 85 ? -1.079 3.014 13.767 1.00 95.50 85 ILE A C 1
ATOM 671 O O . ILE A 1 85 ? -1.256 3.356 14.937 1.00 95.50 85 ILE A O 1
ATOM 675 N N . ARG A 1 86 ? -0.256 2.006 13.447 1.00 95.31 86 ARG A N 1
ATOM 676 C CA . ARG A 1 86 ? 0.547 1.292 14.458 1.00 95.31 86 ARG A CA 1
ATOM 677 C C . ARG A 1 86 ? 1.556 2.209 15.136 1.00 95.31 86 ARG A C 1
ATOM 679 O O . ARG A 1 86 ? 1.719 2.136 16.352 1.00 95.31 86 ARG A O 1
ATOM 686 N N . PHE A 1 87 ? 2.204 3.076 14.363 1.00 92.44 87 PHE A N 1
ATOM 687 C CA . PHE A 1 87 ? 3.125 4.073 14.889 1.00 92.44 87 PHE A CA 1
ATOM 688 C C . PHE A 1 87 ? 2.413 4.996 15.884 1.00 92.44 87 PHE A C 1
ATOM 690 O O . PHE A 1 87 ? 2.852 5.110 17.024 1.00 92.44 87 PHE A O 1
ATOM 697 N N . LEU A 1 88 ? 1.258 5.556 15.513 1.00 92.12 88 LEU A N 1
ATOM 698 C CA . LEU A 1 88 ? 0.471 6.410 16.405 1.00 92.12 88 LEU A CA 1
ATOM 699 C C . LEU A 1 88 ? 0.012 5.691 17.673 1.00 92.12 88 LEU A C 1
ATOM 701 O O . LEU A 1 88 ? 0.103 6.272 18.756 1.00 92.12 88 LEU A O 1
ATOM 705 N N . ALA A 1 89 ? -0.448 4.443 17.557 1.00 93.31 89 ALA A N 1
ATOM 706 C CA . ALA A 1 89 ? -0.840 3.636 18.706 1.00 93.31 89 ALA A CA 1
ATOM 707 C C . ALA A 1 89 ? 0.328 3.426 19.678 1.00 93.31 89 ALA A C 1
ATOM 709 O O . ALA A 1 89 ? 0.170 3.621 20.884 1.00 93.31 89 ALA A O 1
ATOM 710 N N . SER A 1 90 ? 1.510 3.099 19.145 1.00 91.56 90 SER A N 1
ATOM 711 C CA . SER A 1 90 ? 2.725 2.911 19.935 1.00 91.56 90 SER A CA 1
ATOM 712 C C . SER A 1 90 ? 3.172 4.207 20.605 1.00 91.56 90 SER A C 1
ATOM 714 O O . SER A 1 90 ? 3.423 4.214 21.806 1.00 91.56 90 SER A O 1
ATOM 716 N N . THR A 1 91 ? 3.267 5.309 19.860 1.00 88.00 91 THR A N 1
ATOM 717 C CA . THR A 1 91 ? 3.793 6.576 20.387 1.00 88.00 91 THR A CA 1
ATOM 718 C C . THR A 1 91 ? 2.860 7.215 21.412 1.00 88.00 91 THR A C 1
ATOM 720 O O . THR A 1 91 ? 3.312 7.892 22.329 1.00 88.00 91 THR A O 1
ATOM 723 N N . ASN A 1 92 ? 1.554 6.980 21.302 1.00 87.88 92 ASN A N 1
ATOM 724 C CA . ASN A 1 92 ? 0.583 7.495 22.264 1.00 87.88 92 ASN A CA 1
ATOM 725 C C . ASN A 1 92 ? 0.244 6.511 23.392 1.00 87.88 92 ASN A C 1
ATOM 727 O O . ASN A 1 92 ? -0.593 6.840 24.237 1.00 87.88 92 ASN A O 1
ATOM 731 N N . GLY A 1 93 ? 0.858 5.323 23.413 1.00 89.12 93 GLY A N 1
ATOM 732 C CA . GLY A 1 93 ? 0.617 4.306 24.437 1.00 89.12 93 GLY A CA 1
ATOM 733 C C . GLY A 1 93 ? -0.839 3.840 24.490 1.00 89.12 93 GLY A C 1
ATOM 734 O O . GLY A 1 93 ? -1.398 3.663 25.574 1.00 89.12 93 GLY A O 1
ATOM 735 N N . TRP A 1 94 ? -1.496 3.702 23.335 1.00 92.12 94 TRP A N 1
ATOM 736 C CA . TRP A 1 94 ? -2.882 3.247 23.290 1.00 92.12 94 TRP A CA 1
ATOM 737 C C . TRP A 1 94 ? -2.981 1.782 23.714 1.00 92.12 94 TRP A C 1
ATOM 739 O O . TRP A 1 94 ? -2.268 0.915 23.212 1.00 92.12 94 TRP A O 1
ATOM 749 N N . ASN A 1 95 ? -3.900 1.500 24.635 1.00 94.12 95 ASN A N 1
ATOM 750 C CA . ASN A 1 95 ? -4.271 0.130 24.956 1.00 94.12 95 ASN A CA 1
ATOM 751 C C . ASN A 1 95 ? -5.166 -0.464 23.850 1.00 94.12 95 ASN A C 1
ATOM 753 O O . ASN A 1 95 ? -5.673 0.244 22.980 1.00 94.12 95 ASN A O 1
ATOM 757 N N . GLU A 1 96 ? -5.392 -1.775 23.906 1.00 94.81 96 GLU A N 1
ATOM 758 C CA . GLU A 1 96 ? -6.151 -2.519 22.893 1.00 94.81 96 GLU A CA 1
ATOM 759 C C . GLU A 1 96 ? -7.568 -1.962 22.642 1.00 94.81 96 GLU A C 1
ATOM 761 O O . GLU A 1 96 ? -8.037 -1.931 21.502 1.00 94.81 96 GLU A O 1
ATOM 766 N N . GLU A 1 97 ? -8.262 -1.515 23.693 1.00 94.38 97 GLU A N 1
ATOM 767 C CA . GLU A 1 97 ? -9.611 -0.941 23.593 1.00 94.38 97 GLU A CA 1
ATOM 768 C C . GLU A 1 97 ? -9.592 0.413 22.878 1.00 94.38 97 GLU A C 1
ATOM 770 O O . GLU A 1 97 ? -10.367 0.626 21.942 1.00 94.38 97 GLU A O 1
ATOM 775 N N . ASN A 1 98 ? -8.651 1.288 23.245 1.00 94.31 98 ASN A N 1
ATOM 776 C CA . ASN A 1 98 ? -8.443 2.579 22.595 1.00 94.31 98 ASN A CA 1
ATOM 777 C C . ASN A 1 98 ? -8.047 2.400 21.128 1.00 94.31 98 ASN A C 1
ATOM 779 O O . ASN A 1 98 ? -8.618 3.056 20.260 1.00 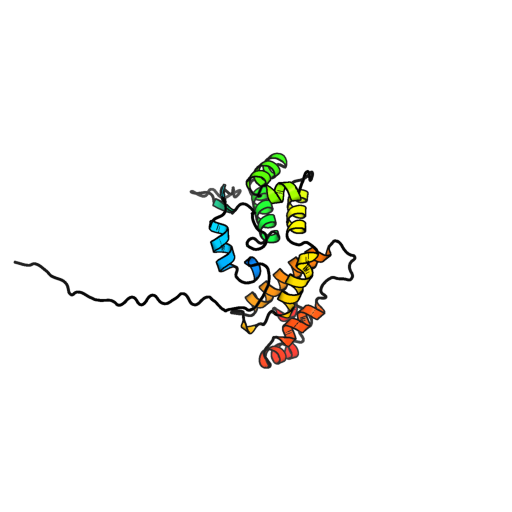94.31 98 ASN A O 1
ATOM 783 N N . CYS A 1 99 ? -7.138 1.469 20.830 1.00 95.69 99 CYS A N 1
ATOM 784 C CA . CYS A 1 99 ? -6.743 1.136 19.463 1.00 95.69 99 CYS A CA 1
ATOM 785 C C . CYS A 1 99 ? -7.948 0.736 18.604 1.00 95.69 99 CYS A C 1
ATOM 787 O O . CYS A 1 99 ? -8.115 1.237 17.494 1.00 95.69 99 CYS A O 1
ATOM 789 N N . LYS A 1 100 ? -8.830 -0.129 19.121 1.00 93.50 100 LYS A N 1
ATOM 790 C CA . LYS A 1 100 ? -10.055 -0.540 18.416 1.00 93.50 100 LYS A CA 1
ATOM 791 C C . LYS A 1 100 ? -11.045 0.606 18.242 1.00 93.50 100 LYS A C 1
ATOM 793 O O . LYS A 1 100 ? -11.623 0.741 17.165 1.00 93.50 100 LYS A O 1
ATOM 798 N N . ALA A 1 101 ? -11.248 1.418 19.278 1.00 92.81 101 ALA A N 1
ATOM 799 C CA . ALA A 1 101 ? -12.145 2.567 19.220 1.00 92.81 101 ALA A CA 1
ATOM 800 C C . ALA A 1 101 ? -11.672 3.586 18.173 1.00 92.81 101 ALA A C 1
ATOM 802 O O . ALA A 1 101 ? -12.460 4.008 17.329 1.00 92.81 101 ALA A O 1
ATOM 803 N N . VAL A 1 102 ? -10.377 3.911 18.169 1.00 93.88 102 VAL A N 1
ATOM 804 C CA . VAL A 1 102 ? -9.764 4.791 17.167 1.00 93.88 102 VAL A CA 1
ATOM 805 C C . VAL A 1 102 ? -9.865 4.178 15.773 1.00 93.88 102 VAL A C 1
ATOM 807 O O . VAL A 1 102 ? -10.287 4.855 14.838 1.00 93.88 102 VAL A O 1
ATOM 810 N N . LEU A 1 103 ? -9.569 2.887 15.620 1.00 94.69 103 LEU A N 1
ATOM 811 C CA . LEU A 1 103 ? -9.674 2.209 14.329 1.00 94.69 103 LEU A CA 1
ATOM 812 C C . LEU A 1 103 ? -11.099 2.268 13.755 1.00 94.69 103 LEU A C 1
ATOM 814 O O . LEU A 1 103 ? -11.280 2.506 12.564 1.00 94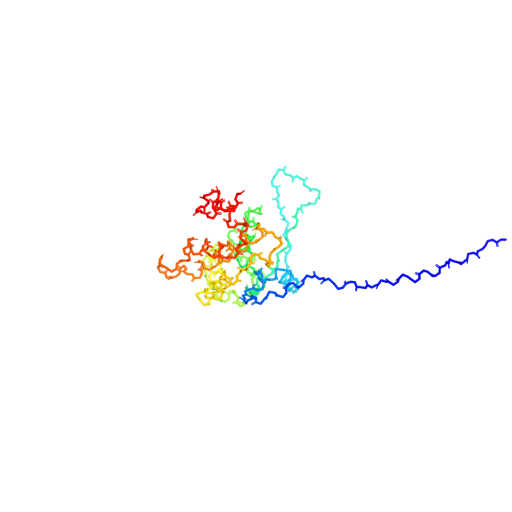.69 103 LEU A O 1
ATOM 818 N N . ASN A 1 104 ? -12.119 2.128 14.604 1.00 92.25 104 ASN A N 1
ATOM 819 C CA . ASN A 1 104 ? -13.520 2.265 14.204 1.00 92.25 104 ASN A CA 1
ATOM 820 C C . ASN A 1 104 ? -13.894 3.692 13.765 1.00 92.25 104 ASN A C 1
ATOM 822 O O . ASN A 1 104 ? -14.877 3.860 13.048 1.00 92.25 104 ASN A O 1
ATOM 826 N N . LEU A 1 105 ? -13.153 4.720 14.179 1.00 94.06 105 LEU A N 1
ATOM 827 C CA . LEU A 1 105 ? -13.343 6.089 13.687 1.00 94.06 105 LEU A CA 1
ATOM 828 C C . LEU A 1 105 ? -12.625 6.326 12.356 1.00 94.06 105 LEU A C 1
ATOM 830 O O . LEU A 1 105 ? -13.091 7.128 11.551 1.00 94.06 105 LEU A O 1
ATOM 834 N N . LEU A 1 106 ? -11.507 5.630 12.147 1.00 96.12 106 LEU A N 1
ATOM 835 C CA . LEU A 1 106 ? -10.570 5.856 11.052 1.00 96.12 106 LEU A CA 1
ATOM 836 C C . LEU A 1 106 ? -10.775 4.942 9.842 1.00 96.12 106 LEU A C 1
ATOM 838 O O . LEU A 1 106 ? -10.047 5.071 8.867 1.00 96.12 106 LEU A O 1
ATOM 842 N N . ILE A 1 107 ? -11.752 4.045 9.864 1.00 95.75 107 ILE A N 1
ATOM 843 C CA . ILE A 1 107 ? -12.094 3.177 8.732 1.00 95.75 107 ILE A CA 1
ATOM 844 C C . ILE A 1 107 ? -13.535 3.470 8.301 1.00 95.75 107 ILE A C 1
ATOM 846 O O . ILE A 1 107 ? -14.389 3.723 9.153 1.00 95.75 107 ILE A O 1
ATOM 850 N N . SER A 1 108 ? -13.826 3.442 6.997 1.00 95.06 108 SER A N 1
ATOM 851 C CA . SER A 1 108 ? -15.198 3.568 6.488 1.00 95.06 108 SER A CA 1
ATOM 852 C C . SER A 1 108 ? -16.073 2.370 6.881 1.00 95.06 108 SER A C 1
ATOM 854 O O . SER A 1 108 ? -15.584 1.270 7.146 1.00 95.06 108 SER A O 1
ATOM 856 N N . ASP A 1 109 ? -17.393 2.552 6.912 1.00 93.88 109 ASP A N 1
ATOM 857 C CA . ASP A 1 109 ? -18.305 1.475 7.320 1.00 93.88 109 ASP A CA 1
ATOM 858 C C . ASP A 1 109 ? -18.239 0.258 6.382 1.00 93.88 109 ASP A C 1
ATOM 860 O O . ASP A 1 109 ? -18.332 -0.878 6.845 1.00 93.88 109 ASP A O 1
ATOM 864 N N . GLU A 1 110 ? -17.966 0.470 5.091 1.00 94.06 110 GLU A N 1
ATOM 865 C CA . GLU A 1 110 ? -17.741 -0.613 4.130 1.00 94.06 110 GLU A CA 1
ATOM 866 C C . GLU A 1 110 ? -16.578 -1.521 4.559 1.00 94.06 110 GLU A C 1
ATOM 868 O O . GLU A 1 110 ? -16.716 -2.746 4.613 1.00 94.06 110 GLU A O 1
ATOM 873 N N . TYR A 1 111 ? -15.432 -0.938 4.915 1.00 94.19 111 TYR A N 1
ATOM 874 C CA . TYR A 1 111 ? -14.276 -1.715 5.356 1.00 94.19 111 TYR A CA 1
ATOM 875 C C . TYR A 1 111 ? -14.481 -2.325 6.743 1.00 94.19 111 TYR A C 1
ATOM 877 O O . TYR A 1 111 ? -14.023 -3.444 6.972 1.00 94.19 111 TYR A O 1
ATOM 885 N N . LYS A 1 112 ? -15.216 -1.669 7.653 1.00 94.06 112 LYS A N 1
ATOM 886 C CA . LYS A 1 112 ? -15.597 -2.284 8.940 1.00 94.06 112 LYS A CA 1
ATOM 887 C C . LYS A 1 112 ? -16.380 -3.574 8.723 1.00 94.06 112 LYS A C 1
ATOM 889 O O . LYS A 1 112 ? -16.064 -4.581 9.357 1.00 94.06 112 LYS A O 1
ATOM 894 N N . LEU A 1 113 ? -17.349 -3.552 7.804 1.00 93.50 113 LEU A N 1
ATOM 895 C CA . LEU A 1 113 ? -18.144 -4.725 7.444 1.00 93.50 113 LEU A CA 1
ATOM 896 C C . LEU A 1 113 ? -17.267 -5.837 6.854 1.00 93.50 113 LEU A C 1
ATOM 898 O O . LEU A 1 113 ? -17.380 -6.984 7.281 1.00 93.50 113 LEU A O 1
ATOM 902 N N . LYS A 1 114 ? -16.353 -5.508 5.929 1.00 93.19 114 LYS A N 1
ATOM 903 C CA . LYS A 1 114 ? -15.442 -6.495 5.314 1.00 93.19 114 LYS A CA 1
ATOM 904 C C . LYS A 1 114 ? -14.444 -7.097 6.312 1.00 93.19 114 LYS A C 1
ATOM 906 O O . LYS A 1 114 ? -14.140 -8.285 6.234 1.00 93.19 114 LYS A O 1
ATOM 911 N N . ILE A 1 115 ? -13.927 -6.300 7.251 1.00 93.19 115 ILE A N 1
ATOM 912 C CA . ILE A 1 115 ? -13.007 -6.776 8.297 1.00 93.19 115 ILE A CA 1
ATOM 913 C C . ILE A 1 115 ? -13.743 -7.707 9.272 1.00 93.19 115 ILE A C 1
ATOM 915 O O . ILE A 1 115 ? -13.199 -8.743 9.666 1.00 93.19 115 ILE A O 1
ATOM 919 N N . GLY A 1 116 ? -14.966 -7.341 9.664 1.00 87.00 116 GLY A N 1
ATOM 920 C CA . GLY A 1 116 ? -15.782 -8.075 10.627 1.00 87.00 116 GLY A CA 1
ATOM 921 C C . GLY A 1 116 ? -15.200 -8.092 12.048 1.00 87.00 116 GLY A C 1
ATOM 922 O O . GLY A 1 116 ? -14.415 -7.225 12.462 1.00 87.00 116 GLY A O 1
ATOM 923 N N . ASP A 1 117 ? -15.554 -9.130 12.806 1.00 84.50 117 ASP A N 1
ATOM 924 C CA . ASP A 1 117 ? -15.291 -9.241 14.250 1.00 84.50 117 ASP A CA 1
ATOM 925 C C . ASP A 1 117 ? -13.890 -9.769 14.601 1.00 84.50 117 ASP A C 1
ATOM 927 O O . ASP A 1 117 ? -13.702 -10.516 15.564 1.00 84.50 117 ASP A O 1
ATOM 931 N N . LYS A 1 118 ? -12.858 -9.396 13.829 1.00 86.88 118 LYS A N 1
ATOM 932 C CA . LYS A 1 118 ? -11.472 -9.760 14.178 1.00 86.88 118 LYS A CA 1
ATOM 933 C C . LYS A 1 118 ? -11.137 -9.283 15.593 1.00 86.88 118 LYS A C 1
ATOM 935 O O . LYS A 1 118 ? -11.443 -8.154 15.978 1.00 86.88 118 LYS A O 1
ATOM 940 N N . ARG A 1 119 ? -10.513 -10.175 16.368 1.00 85.00 119 ARG A N 1
ATOM 941 C CA . ARG A 1 119 ? -10.410 -10.051 17.827 1.00 85.00 119 ARG A CA 1
ATOM 942 C C . ARG A 1 119 ? -9.426 -8.981 18.280 1.00 85.00 119 ARG A C 1
ATOM 944 O O . ARG A 1 119 ? -9.652 -8.401 19.340 1.00 85.00 119 ARG A O 1
ATOM 951 N N . THR A 1 120 ? -8.352 -8.742 17.530 1.00 93.69 120 THR A N 1
ATOM 952 C CA . THR A 1 120 ? -7.289 -7.813 17.937 1.00 93.69 120 THR A CA 1
ATOM 953 C C . THR A 1 120 ? -7.135 -6.648 16.971 1.00 93.69 120 THR A C 1
ATOM 955 O O . THR A 1 120 ? -7.493 -6.757 15.799 1.00 93.69 120 THR A O 1
ATOM 958 N N . PHE A 1 121 ? -6.584 -5.541 17.455 1.00 95.25 121 PHE A N 1
ATOM 959 C CA . PHE A 1 121 ? -6.219 -4.388 16.639 1.00 95.25 121 PHE A CA 1
ATOM 960 C C . PHE A 1 121 ? -5.330 -4.786 15.452 1.00 95.25 121 PHE A C 1
ATOM 962 O O . PHE A 1 121 ? -5.689 -4.523 14.305 1.00 95.25 121 PHE A O 1
ATOM 969 N N . ASP A 1 122 ? -4.244 -5.521 15.702 1.00 95.00 122 ASP A N 1
ATOM 970 C CA . ASP A 1 122 ? -3.342 -5.961 14.633 1.00 95.00 122 ASP A CA 1
ATOM 971 C C . ASP A 1 122 ? -4.021 -6.885 13.624 1.00 95.00 122 ASP A C 1
ATOM 973 O O . ASP A 1 122 ? -3.834 -6.723 12.421 1.00 95.00 122 ASP A O 1
ATOM 977 N N . THR A 1 123 ? -4.878 -7.805 14.079 1.00 94.69 123 THR A N 1
ATOM 978 C CA . THR A 1 123 ? -5.598 -8.692 13.152 1.00 94.69 123 THR A CA 1
ATOM 979 C C . THR A 1 123 ? -6.637 -7.949 12.313 1.00 94.69 123 THR A C 1
ATOM 981 O O . THR A 1 123 ? -6.928 -8.392 11.201 1.00 94.69 123 THR A O 1
ATOM 984 N N . LYS A 1 124 ? -7.178 -6.818 12.792 1.00 95.12 124 LYS A N 1
ATOM 985 C CA . LYS A 1 124 ? -8.025 -5.922 11.987 1.00 95.12 124 LYS A CA 1
ATOM 986 C C . LYS A 1 124 ? -7.209 -5.173 10.929 1.00 95.12 124 LYS A C 1
ATOM 988 O O . LYS A 1 124 ? -7.645 -5.115 9.784 1.00 95.12 124 LYS A O 1
ATOM 993 N N . LEU A 1 125 ? -6.030 -4.655 11.277 1.00 96.12 125 LEU A N 1
ATOM 994 C CA . LEU A 1 125 ? -5.136 -3.984 10.321 1.00 96.12 125 LEU A CA 1
ATOM 995 C C . LEU A 1 125 ? -4.609 -4.946 9.250 1.00 96.12 125 LEU A C 1
ATOM 997 O O . LEU A 1 125 ? -4.624 -4.633 8.062 1.00 96.12 125 LEU A O 1
ATOM 1001 N N . ASP A 1 126 ? -4.210 -6.153 9.645 1.00 93.50 126 ASP A N 1
ATOM 1002 C CA . ASP A 1 126 ? -3.775 -7.179 8.697 1.00 93.50 126 ASP A CA 1
ATOM 1003 C C . ASP A 1 126 ? -4.921 -7.614 7.778 1.00 93.50 126 ASP A C 1
ATOM 1005 O O . ASP A 1 126 ? -4.704 -7.859 6.591 1.00 93.50 126 ASP A O 1
ATOM 1009 N N . ALA A 1 127 ? -6.151 -7.685 8.297 1.00 92.81 127 ALA A N 1
ATOM 1010 C CA . ALA A 1 127 ? -7.329 -7.938 7.476 1.00 92.81 127 ALA A CA 1
ATOM 1011 C C . ALA A 1 127 ? -7.577 -6.801 6.476 1.00 92.81 127 ALA A C 1
ATOM 1013 O O . ALA A 1 127 ? -7.848 -7.093 5.316 1.00 92.81 127 ALA A O 1
ATOM 1014 N N . LEU A 1 128 ? -7.424 -5.536 6.883 1.00 95.06 128 LEU A N 1
ATOM 1015 C CA . LEU A 1 128 ? -7.548 -4.389 5.979 1.00 95.06 128 LEU A CA 1
ATOM 1016 C C . LEU A 1 128 ? -6.560 -4.488 4.812 1.00 95.06 128 LEU A C 1
ATOM 1018 O O . LEU A 1 128 ? -6.956 -4.376 3.656 1.00 95.06 128 LEU A O 1
ATOM 1022 N N . CYS A 1 129 ? -5.295 -4.784 5.111 1.00 94.12 129 CYS A N 1
ATOM 1023 C CA . CYS A 1 129 ? -4.270 -5.017 4.099 1.00 94.12 129 CYS A CA 1
ATOM 1024 C C . CYS A 1 129 ? -4.637 -6.157 3.137 1.00 94.12 129 CYS A C 1
ATOM 1026 O O . CYS A 1 129 ? -4.433 -6.025 1.937 1.00 94.12 129 CYS A O 1
ATOM 1028 N N . ARG A 1 130 ? -5.190 -7.268 3.638 1.00 89.88 130 ARG A N 1
ATOM 1029 C CA . ARG A 1 130 ? -5.615 -8.399 2.791 1.00 89.88 130 ARG A CA 1
ATOM 1030 C C . ARG A 1 130 ? -6.820 -8.071 1.918 1.00 89.88 130 ARG A C 1
ATOM 1032 O O . ARG A 1 130 ? -6.911 -8.580 0.813 1.00 89.88 130 ARG A O 1
ATOM 1039 N N . ILE A 1 131 ? -7.737 -7.246 2.417 1.00 92.38 131 ILE A N 1
ATOM 1040 C CA . ILE A 1 131 ? -8.887 -6.775 1.639 1.00 92.38 131 ILE A CA 1
ATOM 1041 C C . ILE A 1 131 ? -8.413 -5.829 0.531 1.00 92.38 131 ILE A C 1
ATOM 1043 O O . ILE A 1 131 ? -8.901 -5.915 -0.587 1.00 92.38 131 ILE A O 1
ATOM 1047 N N . ALA A 1 132 ? -7.469 -4.934 0.834 1.00 93.25 132 ALA A N 1
ATOM 1048 C CA . ALA A 1 132 ? -6.922 -3.997 -0.144 1.00 93.25 132 ALA A CA 1
ATOM 1049 C C . ALA A 1 132 ? -6.035 -4.680 -1.198 1.00 93.25 132 ALA A C 1
ATOM 1051 O O . ALA A 1 132 ? -5.982 -4.226 -2.334 1.00 93.25 132 ALA A O 1
ATOM 1052 N N . TYR A 1 133 ? -5.344 -5.756 -0.816 1.00 91.81 133 TYR A N 1
ATOM 1053 C CA . TYR A 1 133 ? -4.427 -6.516 -1.664 1.00 91.81 133 TYR A CA 1
ATOM 1054 C C . TYR A 1 133 ? -4.899 -7.969 -1.783 1.00 91.81 133 TYR A C 1
ATOM 1056 O O . TYR A 1 133 ? -4.216 -8.900 -1.349 1.00 91.81 133 TYR A O 1
ATOM 1064 N N . GLY A 1 134 ? -6.110 -8.140 -2.319 1.00 88.31 134 GLY A N 1
ATOM 1065 C CA . GLY A 1 134 ? -6.701 -9.443 -2.610 1.00 88.31 134 GLY A CA 1
ATOM 1066 C C . GLY A 1 134 ? -6.069 -10.120 -3.838 1.00 88.31 134 GLY A C 1
ATOM 1067 O O . GLY A 1 134 ? -5.363 -9.470 -4.612 1.00 88.31 134 GLY A O 1
ATOM 1068 N N . PRO A 1 135 ? -6.303 -11.427 -4.054 1.00 86.44 135 PRO A N 1
ATOM 1069 C CA . PRO A 1 135 ? -5.765 -12.159 -5.206 1.00 86.44 135 PRO A CA 1
ATOM 1070 C C . PRO A 1 135 ? -6.087 -11.528 -6.570 1.00 86.44 135 PRO A C 1
ATOM 1072 O O . PRO A 1 135 ? -5.297 -11.644 -7.504 1.00 86.44 135 PRO A O 1
ATOM 1075 N N . GLU A 1 136 ? -7.233 -10.861 -6.685 1.00 86.44 136 GLU A N 1
ATOM 1076 C CA . GLU A 1 136 ? -7.698 -10.148 -7.875 1.00 86.44 136 GLU A CA 1
ATOM 1077 C C . GLU A 1 136 ? -6.787 -8.981 -8.289 1.00 86.44 136 GLU A C 1
ATOM 1079 O O . GLU A 1 136 ? -6.659 -8.701 -9.480 1.00 86.44 136 GLU A O 1
ATOM 1084 N N . GLU A 1 137 ? -6.087 -8.358 -7.338 1.00 88.88 137 GLU A N 1
ATOM 1085 C CA . GLU A 1 137 ? -5.180 -7.235 -7.599 1.00 88.88 137 GLU A CA 1
ATOM 1086 C C . GLU A 1 137 ? -3.805 -7.690 -8.106 1.00 88.88 137 GLU A C 1
ATOM 1088 O O . GLU A 1 137 ? -3.025 -6.881 -8.621 1.00 88.88 137 GLU A O 1
ATOM 1093 N N . PHE A 1 138 ? -3.489 -8.986 -7.996 1.00 89.12 138 PHE A N 1
ATOM 1094 C CA . PHE A 1 138 ? -2.161 -9.500 -8.321 1.00 89.12 138 PHE A CA 1
ATOM 1095 C C . PHE A 1 138 ? -1.758 -9.200 -9.766 1.00 89.12 138 PHE A C 1
ATOM 1097 O O . PHE A 1 138 ? -0.673 -8.668 -10.000 1.00 89.12 138 PHE A O 1
ATOM 1104 N N . GLU A 1 139 ? -2.623 -9.504 -10.737 1.00 86.50 139 GLU A N 1
ATOM 1105 C CA . GLU A 1 139 ? -2.304 -9.275 -12.150 1.00 86.50 139 GLU A CA 1
ATOM 1106 C C . GLU A 1 139 ? -2.176 -7.785 -12.472 1.00 86.50 139 GLU A C 1
ATOM 1108 O O . GLU A 1 139 ? -1.301 -7.401 -13.247 1.00 86.50 139 GLU A O 1
ATOM 1113 N N . THR A 1 140 ? -2.977 -6.926 -11.840 1.00 90.81 140 THR A N 1
ATOM 1114 C CA . THR A 1 140 ? -2.853 -5.469 -11.975 1.00 90.81 140 THR A CA 1
ATOM 1115 C C . THR A 1 140 ? -1.472 -5.004 -11.516 1.00 90.81 140 THR A C 1
ATOM 1117 O O . THR A 1 140 ? -0.753 -4.344 -12.268 1.00 90.81 140 THR A O 1
ATOM 1120 N N . LEU A 1 141 ? -1.050 -5.406 -10.316 1.00 91.94 141 LEU A N 1
ATOM 1121 C CA . LEU A 1 141 ? 0.247 -5.029 -9.747 1.00 91.94 141 LEU A CA 1
ATOM 1122 C C . LEU A 1 141 ? 1.424 -5.661 -10.502 1.00 91.94 141 LEU A C 1
ATOM 1124 O O . LEU A 1 141 ? 2.448 -5.014 -10.724 1.00 91.94 141 LEU A O 1
ATOM 1128 N N . ARG A 1 142 ? 1.281 -6.907 -10.957 1.00 87.81 142 ARG A N 1
ATOM 1129 C CA . ARG A 1 142 ? 2.277 -7.592 -11.786 1.00 87.81 142 ARG A CA 1
ATOM 1130 C C . ARG A 1 142 ? 2.460 -6.887 -13.129 1.00 87.81 142 ARG A C 1
ATOM 1132 O O . ARG A 1 142 ? 3.593 -6.649 -13.546 1.00 87.81 142 ARG A O 1
ATOM 1139 N N . ASN A 1 143 ? 1.369 -6.518 -13.796 1.00 87.81 143 ASN A N 1
ATOM 1140 C CA . ASN A 1 143 ? 1.425 -5.772 -15.051 1.00 87.81 143 ASN A CA 1
ATOM 1141 C C . ASN A 1 143 ? 2.027 -4.383 -14.848 1.00 87.81 143 ASN A C 1
ATOM 1143 O O . ASN A 1 143 ? 2.857 -3.962 -15.654 1.00 87.81 143 ASN A O 1
ATOM 1147 N N . LEU A 1 144 ? 1.685 -3.715 -13.745 1.00 90.94 144 LEU A N 1
ATOM 1148 C CA . LEU A 1 144 ? 2.279 -2.439 -13.366 1.00 90.94 144 LEU A CA 1
ATOM 1149 C C . LEU A 1 144 ? 3.806 -2.547 -13.215 1.00 90.94 144 LEU A C 1
ATOM 1151 O O . LEU A 1 144 ? 4.537 -1.702 -13.729 1.00 90.94 144 LEU A O 1
ATOM 1155 N N . LEU A 1 145 ? 4.293 -3.617 -12.579 1.00 88.94 145 LEU A N 1
ATOM 1156 C CA . LEU A 1 145 ? 5.722 -3.897 -12.434 1.00 88.94 145 LEU A CA 1
ATOM 1157 C C . LEU A 1 145 ? 6.406 -4.134 -13.795 1.00 88.94 145 LEU A C 1
ATOM 1159 O O . LEU A 1 145 ? 7.480 -3.593 -14.039 1.00 88.94 145 LEU A O 1
ATOM 1163 N N . ILE A 1 146 ? 5.781 -4.892 -14.703 1.00 85.50 146 ILE A N 1
ATOM 1164 C CA . ILE A 1 146 ? 6.324 -5.196 -16.043 1.00 85.50 146 ILE A CA 1
ATOM 1165 C C . ILE A 1 146 ? 6.369 -3.954 -16.945 1.00 85.50 146 ILE A C 1
ATOM 1167 O O . ILE A 1 146 ? 7.299 -3.795 -17.739 1.00 85.50 146 ILE A O 1
ATOM 1171 N N . GLN A 1 147 ? 5.353 -3.096 -16.856 1.00 87.44 147 GLN A N 1
ATOM 1172 C CA . GLN A 1 147 ? 5.209 -1.910 -17.702 1.00 87.44 147 GLN A CA 1
ATOM 1173 C C . GLN A 1 147 ? 6.004 -0.705 -17.192 1.00 87.44 147 GLN A C 1
ATOM 1175 O O . GLN A 1 147 ? 6.163 0.269 -17.932 1.00 87.44 147 GLN A O 1
ATOM 1180 N N . ALA A 1 148 ? 6.508 -0.755 -15.957 1.00 87.75 148 ALA A N 1
ATOM 1181 C CA . ALA A 1 148 ? 7.321 0.301 -15.382 1.00 87.75 148 ALA A CA 1
ATOM 1182 C C . ALA A 1 148 ? 8.595 0.510 -16.211 1.00 87.75 148 ALA A C 1
ATOM 1184 O O . ALA A 1 148 ? 9.433 -0.383 -16.344 1.00 87.75 148 ALA A O 1
ATOM 1185 N N . LYS A 1 149 ? 8.755 1.716 -16.759 1.00 86.94 149 LYS A N 1
ATOM 1186 C CA . LYS A 1 149 ? 9.956 2.105 -17.498 1.00 86.94 149 LYS A CA 1
ATOM 1187 C C . LYS A 1 149 ? 10.750 3.094 -16.674 1.00 86.94 149 LYS A C 1
ATOM 1189 O O . LYS A 1 149 ? 10.187 4.049 -16.157 1.00 86.94 149 LYS A O 1
ATOM 1194 N N . ARG A 1 150 ? 12.072 2.943 -16.621 1.00 86.06 150 ARG A N 1
ATOM 1195 C CA . ARG A 1 150 ? 12.928 3.866 -15.866 1.00 86.06 150 ARG A CA 1
ATOM 1196 C C . ARG A 1 150 ? 12.728 5.330 -16.285 1.00 86.06 150 ARG A C 1
ATOM 1198 O O . ARG A 1 150 ? 12.782 6.218 -15.442 1.00 86.06 150 ARG A O 1
ATOM 1205 N N . GLU A 1 151 ? 12.501 5.582 -17.574 1.00 85.06 151 GLU A N 1
ATOM 1206 C CA . GLU A 1 151 ? 12.339 6.929 -18.147 1.00 85.06 151 GLU A CA 1
ATOM 1207 C C . GLU A 1 151 ? 11.106 7.690 -17.633 1.00 85.06 151 GLU A C 1
ATOM 1209 O O . GLU A 1 151 ? 11.063 8.912 -17.742 1.00 85.06 151 GLU A O 1
ATOM 1214 N N . THR A 1 152 ? 10.117 7.000 -17.049 1.00 85.06 152 THR A N 1
ATOM 1215 C CA . THR A 1 152 ? 8.940 7.655 -16.455 1.00 85.06 152 THR A CA 1
ATOM 1216 C C . THR A 1 152 ? 9.226 8.246 -15.075 1.00 85.06 152 THR A C 1
ATOM 1218 O O . THR A 1 152 ? 8.351 8.882 -14.495 1.00 85.06 152 THR A O 1
ATOM 1221 N N . PHE A 1 153 ? 10.430 8.039 -14.533 1.00 87.00 153 PHE A N 1
ATOM 1222 C CA . PHE A 1 153 ? 10.830 8.489 -13.204 1.00 87.00 153 PHE A CA 1
ATOM 1223 C C . PHE A 1 153 ? 11.966 9.506 -13.294 1.00 87.00 153 PHE A C 1
ATOM 1225 O O . PHE A 1 153 ? 12.862 9.401 -14.129 1.00 87.00 153 PHE A O 1
ATOM 1232 N N . ILE A 1 154 ? 11.948 10.475 -12.377 1.00 87.38 154 ILE A N 1
ATOM 1233 C CA . ILE A 1 154 ? 12.933 11.565 -12.318 1.00 87.38 154 ILE A CA 1
ATOM 1234 C C . ILE A 1 154 ? 14.351 11.013 -12.120 1.00 87.38 154 ILE A C 1
ATOM 1236 O O . ILE A 1 154 ? 15.310 11.501 -12.716 1.00 87.38 154 ILE A O 1
ATOM 1240 N N . ASN A 1 155 ? 14.496 9.989 -11.279 1.00 86.19 155 ASN A N 1
ATOM 1241 C CA . ASN A 1 155 ? 15.778 9.375 -10.963 1.00 86.19 155 ASN A CA 1
ATOM 1242 C C . ASN A 1 155 ? 15.631 7.871 -10.664 1.00 86.19 155 ASN A C 1
ATOM 1244 O O . ASN A 1 155 ? 14.524 7.332 -10.579 1.00 86.19 155 ASN A O 1
ATOM 1248 N N . HIS A 1 156 ? 16.773 7.195 -10.524 1.00 83.44 156 HIS A N 1
ATOM 1249 C CA . HIS A 1 156 ? 16.834 5.760 -10.237 1.00 83.44 156 HIS A CA 1
ATOM 1250 C C . HIS A 1 156 ? 16.247 5.403 -8.871 1.00 83.44 156 HIS A C 1
ATOM 1252 O O . HIS A 1 156 ? 15.570 4.389 -8.752 1.00 83.44 156 HIS A O 1
ATOM 1258 N N . GLU A 1 157 ? 16.455 6.243 -7.859 1.00 85.75 157 GLU A N 1
ATOM 1259 C CA . GLU A 1 157 ? 15.944 6.008 -6.508 1.00 85.75 157 GLU A CA 1
ATOM 1260 C C . GLU A 1 157 ? 14.412 5.920 -6.492 1.00 85.75 157 GLU A C 1
ATOM 1262 O O . GLU A 1 157 ? 13.848 4.969 -5.953 1.00 85.75 157 GLU A O 1
ATOM 1267 N N . MET A 1 158 ? 13.730 6.853 -7.162 1.00 87.19 158 MET A N 1
ATOM 1268 C CA . MET A 1 158 ? 12.275 6.836 -7.303 1.00 87.19 158 MET A CA 1
ATOM 1269 C C . MET A 1 158 ? 11.790 5.619 -8.092 1.00 87.19 158 MET A C 1
ATOM 1271 O O . MET A 1 158 ? 10.794 5.010 -7.706 1.00 87.19 158 MET A O 1
ATOM 1275 N N . TYR A 1 159 ? 12.496 5.243 -9.163 1.00 88.75 159 TYR A N 1
ATOM 1276 C CA . TYR A 1 159 ? 12.171 4.048 -9.943 1.00 88.75 159 TYR A CA 1
ATOM 1277 C C . TYR A 1 159 ? 12.283 2.772 -9.098 1.00 88.75 159 TYR A C 1
ATOM 1279 O O . TYR A 1 159 ? 11.349 1.975 -9.055 1.00 88.75 159 TYR A O 1
ATOM 1287 N N . PHE A 1 160 ? 13.385 2.596 -8.366 1.00 86.75 160 PHE A N 1
ATOM 1288 C CA . PHE A 1 160 ? 13.572 1.430 -7.503 1.00 86.75 160 PHE A CA 1
ATOM 1289 C C . PHE A 1 160 ? 12.587 1.417 -6.335 1.00 86.75 160 PHE A C 1
ATOM 1291 O O . PHE A 1 160 ? 11.990 0.377 -6.068 1.00 86.75 160 PHE A O 1
ATOM 1298 N N . SER A 1 161 ? 12.349 2.563 -5.692 1.00 88.12 161 SER A N 1
ATOM 1299 C CA . SER A 1 161 ? 11.344 2.686 -4.631 1.00 88.12 161 SER A CA 1
ATOM 1300 C C . SER A 1 161 ? 9.953 2.288 -5.129 1.00 88.12 161 SER A C 1
ATOM 1302 O O . SER A 1 161 ? 9.227 1.566 -4.444 1.00 88.12 161 SER A O 1
ATOM 1304 N N . PHE A 1 162 ? 9.589 2.707 -6.343 1.00 91.38 162 PHE A N 1
ATOM 1305 C CA . PHE A 1 162 ? 8.339 2.310 -6.977 1.00 91.38 162 PHE A CA 1
ATOM 1306 C C . PHE A 1 162 ? 8.269 0.793 -7.199 1.00 91.38 162 PHE A C 1
ATOM 1308 O O . PHE A 1 162 ? 7.309 0.164 -6.753 1.00 91.38 162 PHE A O 1
ATOM 1315 N N . LEU A 1 163 ? 9.288 0.190 -7.823 1.00 89.62 163 LEU A N 1
ATOM 1316 C CA . LEU A 1 163 ? 9.315 -1.255 -8.083 1.00 89.62 163 LEU A CA 1
ATOM 1317 C C . LEU A 1 163 ? 9.201 -2.078 -6.795 1.00 89.62 163 LEU A C 1
ATOM 1319 O O . LEU A 1 163 ? 8.457 -3.056 -6.750 1.00 89.62 163 LEU A O 1
ATOM 1323 N N . GLU A 1 164 ? 9.897 -1.671 -5.735 1.00 88.94 164 GLU A N 1
ATOM 1324 C CA . GLU A 1 164 ? 9.827 -2.346 -4.439 1.00 88.94 164 GLU A CA 1
ATOM 1325 C C . GLU A 1 164 ? 8.458 -2.231 -3.795 1.00 88.94 164 GLU A C 1
ATOM 1327 O O . GLU A 1 164 ? 7.937 -3.220 -3.276 1.00 88.94 164 GLU A O 1
ATOM 1332 N N . LYS A 1 165 ? 7.851 -1.040 -3.856 1.00 91.69 165 LYS A N 1
ATOM 1333 C CA . LYS A 1 165 ? 6.489 -0.855 -3.370 1.00 91.69 165 LYS A CA 1
ATOM 1334 C C . LYS A 1 165 ? 5.554 -1.803 -4.104 1.00 91.69 165 LYS A C 1
ATOM 1336 O O . LYS A 1 165 ? 4.926 -2.620 -3.438 1.00 91.69 165 LYS A O 1
ATOM 1341 N N . VAL A 1 166 ? 5.526 -1.766 -5.437 1.00 92.56 166 VAL A N 1
ATOM 1342 C CA . VAL A 1 166 ? 4.651 -2.625 -6.252 1.00 92.56 166 VAL A CA 1
ATOM 1343 C C . VAL A 1 166 ? 4.890 -4.108 -5.955 1.00 92.56 166 VAL A C 1
ATOM 1345 O O . VAL A 1 166 ? 3.925 -4.832 -5.718 1.00 92.56 166 VAL A O 1
ATOM 1348 N N . LYS A 1 167 ? 6.153 -4.553 -5.867 1.00 90.12 167 LYS A N 1
ATOM 1349 C CA . LYS A 1 167 ? 6.503 -5.939 -5.516 1.00 90.12 167 LYS A CA 1
ATOM 1350 C C . LYS A 1 167 ? 5.896 -6.362 -4.183 1.00 90.12 167 LYS A C 1
ATOM 1352 O O . LYS A 1 167 ? 5.267 -7.411 -4.111 1.00 90.12 167 LYS A O 1
ATOM 1357 N N . ILE A 1 168 ? 6.088 -5.562 -3.132 1.00 90.00 168 ILE A N 1
ATOM 1358 C CA . ILE A 1 168 ? 5.585 -5.892 -1.794 1.00 90.00 168 ILE A CA 1
ATOM 1359 C C . ILE A 1 168 ? 4.061 -6.067 -1.829 1.00 90.00 168 ILE A C 1
ATOM 1361 O O . ILE A 1 168 ? 3.558 -7.033 -1.264 1.00 90.00 168 ILE A O 1
ATOM 1365 N N . ARG A 1 169 ? 3.329 -5.182 -2.524 1.00 91.94 169 ARG A N 1
ATOM 1366 C CA . ARG A 1 169 ? 1.862 -5.288 -2.640 1.00 91.94 169 ARG A CA 1
ATOM 1367 C C . ARG A 1 169 ? 1.461 -6.520 -3.464 1.00 91.94 169 ARG A C 1
ATOM 1369 O O . ARG A 1 169 ? 0.545 -7.238 -3.073 1.00 91.94 169 ARG A O 1
ATOM 1376 N N . ALA A 1 170 ? 2.175 -6.818 -4.552 1.00 90.56 170 ALA A N 1
ATOM 1377 C CA . ALA A 1 170 ? 1.925 -8.008 -5.365 1.00 90.56 170 ALA A CA 1
ATOM 1378 C C . ALA A 1 170 ? 2.135 -9.302 -4.557 1.00 90.56 170 ALA A C 1
ATOM 1380 O O . ALA A 1 170 ? 1.292 -10.194 -4.583 1.00 90.56 170 ALA A O 1
ATOM 1381 N N . ASP A 1 171 ? 3.207 -9.384 -3.766 1.00 87.56 171 ASP A N 1
ATOM 1382 C CA . ASP A 1 171 ? 3.471 -10.538 -2.900 1.00 87.56 171 ASP A CA 1
ATOM 1383 C C . ASP A 1 171 ? 2.387 -10.717 -1.820 1.00 87.56 171 ASP A C 1
ATOM 1385 O O . ASP A 1 171 ? 2.070 -11.848 -1.443 1.00 87.56 171 ASP A O 1
ATOM 1389 N N . MET A 1 172 ? 1.779 -9.626 -1.335 1.00 87.88 172 MET A N 1
ATOM 1390 C CA . MET A 1 172 ? 0.668 -9.695 -0.376 1.00 87.88 172 MET A CA 1
ATOM 1391 C C . MET A 1 172 ? -0.578 -10.359 -0.977 1.00 87.88 172 MET A C 1
ATOM 1393 O O . MET A 1 172 ? -1.205 -11.170 -0.288 1.00 87.88 172 MET A O 1
ATOM 1397 N N . CYS A 1 173 ? -0.861 -10.113 -2.261 1.00 88.44 173 CYS A N 1
ATOM 1398 C CA . CYS A 1 173 ? -1.973 -10.734 -2.996 1.00 88.44 173 CYS A CA 1
ATOM 1399 C C . CYS A 1 173 ? -1.843 -12.265 -3.076 1.00 88.44 173 CYS A C 1
ATOM 1401 O O . CYS A 1 173 ? -2.834 -12.990 -3.168 1.00 88.44 173 CYS A O 1
ATOM 1403 N N . LEU A 1 174 ? -0.609 -12.769 -3.008 1.00 82.31 174 LEU A N 1
ATOM 1404 C CA . LEU A 1 174 ? -0.284 -14.187 -3.140 1.00 82.31 174 LEU A CA 1
ATOM 1405 C C . LEU A 1 174 ? -0.238 -14.939 -1.814 1.00 82.31 174 LEU A C 1
ATOM 1407 O O . LEU A 1 174 ? -0.184 -16.165 -1.817 1.00 82.31 174 LEU A O 1
ATOM 1411 N N . SER A 1 175 ? -0.285 -14.242 -0.675 1.00 66.31 175 SER A N 1
ATOM 1412 C CA . SER A 1 175 ? -0.109 -14.837 0.661 1.00 66.31 175 SER A CA 1
ATOM 1413 C C . SER A 1 175 ? -1.138 -15.925 1.038 1.00 66.31 175 SER A C 1
ATOM 1415 O O . SER A 1 175 ? -0.999 -16.574 2.075 1.00 66.31 175 SER A O 1
ATOM 1417 N N . HIS A 1 176 ? -2.133 -16.176 0.180 1.00 55.59 176 HIS A N 1
ATOM 1418 C CA . HIS A 1 176 ? -3.163 -17.205 0.326 1.00 55.59 176 HIS A CA 1
ATOM 1419 C C . HIS A 1 176 ? -2.937 -18.484 -0.502 1.00 55.59 176 HIS A C 1
ATOM 1421 O O . HIS A 1 176 ? -3.626 -19.477 -0.264 1.00 55.59 176 HIS A O 1
ATOM 1427 N N . LYS A 1 177 ? -1.981 -18.501 -1.440 1.00 52.28 177 LYS A N 1
ATOM 1428 C CA . LYS A 1 177 ? -1.587 -19.693 -2.208 1.00 52.28 177 LYS A CA 1
ATOM 1429 C C . LYS A 1 177 ? -0.101 -19.974 -1.968 1.00 52.28 177 LYS A C 1
ATOM 1431 O O . LYS A 1 177 ? 0.679 -19.070 -1.703 1.00 52.28 177 LYS A O 1
ATOM 1436 N N . ALA A 1 178 ? 0.261 -21.254 -1.925 1.00 47.94 178 ALA A N 1
ATOM 1437 C CA . ALA A 1 178 ? 1.572 -21.746 -1.508 1.00 47.94 178 ALA A CA 1
ATOM 1438 C C . ALA A 1 178 ? 2.751 -21.009 -2.183 1.00 47.94 178 ALA A C 1
ATOM 1440 O O . ALA A 1 178 ? 2.611 -20.477 -3.276 1.00 47.94 178 ALA A O 1
ATOM 1441 N N . ASN A 1 179 ? 3.922 -21.031 -1.533 1.00 52.62 179 ASN A N 1
ATOM 1442 C CA . ASN A 1 179 ? 5.175 -20.305 -1.826 1.00 52.62 179 ASN A CA 1
ATOM 1443 C C . ASN A 1 179 ? 5.728 -20.316 -3.283 1.00 52.62 179 ASN A C 1
ATOM 1445 O O . ASN A 1 179 ? 6.821 -19.798 -3.494 1.00 52.62 179 ASN A O 1
ATOM 1449 N N . GLY A 1 180 ? 5.032 -20.885 -4.270 1.00 55.66 180 GLY A N 1
ATOM 1450 C CA . GLY A 1 180 ? 5.445 -20.979 -5.673 1.00 55.66 180 GLY A CA 1
ATOM 1451 C C . GLY A 1 180 ? 5.075 -19.793 -6.572 1.00 55.66 180 GLY A C 1
ATOM 1452 O O . GLY A 1 180 ? 5.726 -19.628 -7.596 1.00 55.66 180 GLY A O 1
ATOM 1453 N N . ASP A 1 181 ? 4.103 -18.952 -6.198 1.00 62.34 181 ASP A N 1
ATOM 1454 C CA . ASP A 1 181 ? 3.585 -17.908 -7.108 1.00 62.34 181 ASP A CA 1
ATOM 1455 C C . ASP A 1 181 ? 4.230 -16.520 -6.913 1.00 62.34 181 ASP A C 1
ATOM 1457 O O . ASP A 1 181 ? 3.921 -15.585 -7.650 1.00 62.34 181 ASP A O 1
ATOM 1461 N N . ARG A 1 182 ? 5.125 -16.358 -5.921 1.00 73.25 182 ARG A N 1
ATOM 1462 C CA . ARG A 1 182 ? 5.811 -15.077 -5.644 1.00 73.25 182 ARG A CA 1
ATOM 1463 C C . ARG A 1 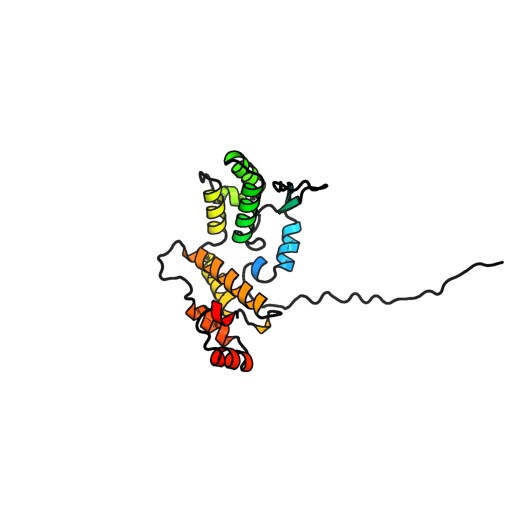182 ? 6.606 -14.614 -6.854 1.00 73.25 182 ARG A C 1
ATOM 1465 O O . ARG A 1 182 ? 7.249 -15.432 -7.502 1.00 73.25 182 ARG A O 1
ATOM 1472 N N . ILE A 1 183 ? 6.654 -13.299 -7.085 1.00 75.50 183 ILE A N 1
ATOM 1473 C CA . ILE A 1 183 ? 7.486 -12.727 -8.150 1.00 75.50 183 ILE A CA 1
ATOM 1474 C C . ILE A 1 183 ? 8.962 -12.921 -7.755 1.00 75.50 183 ILE A C 1
ATOM 1476 O O . ILE A 1 183 ? 9.417 -12.294 -6.784 1.00 75.50 183 ILE A O 1
ATOM 1480 N N . PRO A 1 184 ? 9.729 -13.776 -8.462 1.00 77.94 184 PRO A N 1
ATOM 1481 C CA . PRO A 1 184 ? 11.130 -14.012 -8.148 1.00 77.94 184 PRO A CA 1
ATOM 1482 C C . PRO A 1 184 ? 11.939 -12.726 -8.304 1.00 77.94 184 PRO A C 1
ATOM 1484 O O . PRO A 1 184 ? 11.726 -11.951 -9.234 1.00 77.94 184 PRO A O 1
ATOM 1487 N N . GLU A 1 185 ? 12.932 -12.520 -7.438 1.00 75.31 185 GLU A N 1
ATOM 1488 C CA . GLU A 1 185 ? 13.821 -11.351 -7.527 1.00 75.31 185 GLU A CA 1
ATOM 1489 C C . GLU A 1 185 ? 14.497 -11.251 -8.903 1.00 75.31 185 GLU A C 1
ATOM 1491 O O . GLU A 1 185 ? 14.614 -10.165 -9.469 1.00 75.31 185 GLU A O 1
ATOM 1496 N N . ARG A 1 186 ? 14.843 -12.400 -9.495 1.00 78.81 186 ARG A N 1
ATOM 1497 C CA . ARG A 1 186 ? 15.406 -12.487 -10.845 1.00 78.81 186 ARG A CA 1
ATOM 1498 C C . ARG A 1 186 ? 14.510 -11.848 -11.907 1.00 78.81 186 ARG A C 1
ATOM 1500 O O 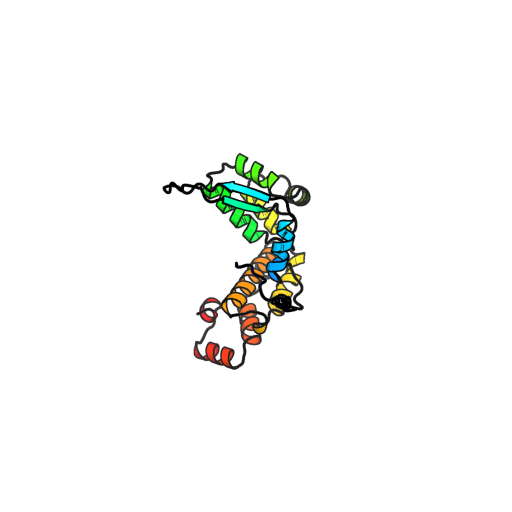. ARG A 1 186 ? 15.027 -11.204 -12.816 1.00 78.81 186 ARG A O 1
ATOM 1507 N N . ASP A 1 187 ? 13.193 -11.995 -11.802 1.00 79.00 187 ASP A N 1
ATOM 1508 C CA . ASP A 1 187 ? 12.265 -11.423 -12.782 1.00 79.00 187 ASP A CA 1
ATOM 1509 C C . ASP A 1 187 ? 12.230 -9.898 -12.676 1.00 79.00 187 ASP A C 1
ATOM 1511 O O . ASP A 1 187 ? 12.193 -9.202 -13.690 1.00 79.00 187 ASP A O 1
ATOM 1515 N N . ILE A 1 188 ? 12.355 -9.369 -11.460 1.00 77.62 188 ILE A N 1
ATOM 1516 C CA . ILE A 1 188 ? 12.456 -7.928 -11.210 1.00 77.62 188 ILE A CA 1
ATOM 1517 C C . ILE A 1 188 ? 13.774 -7.387 -11.755 1.00 77.62 188 ILE A C 1
ATOM 1519 O O . ILE A 1 188 ? 13.777 -6.367 -12.439 1.00 77.62 188 ILE A O 1
ATOM 1523 N N . ILE A 1 189 ? 14.882 -8.092 -11.525 1.00 78.88 189 ILE A N 1
ATOM 1524 C CA . ILE A 1 189 ? 16.186 -7.743 -12.100 1.00 78.88 189 ILE A CA 1
ATOM 1525 C C . ILE A 1 189 ? 16.109 -7.738 -13.629 1.00 78.88 189 ILE A C 1
ATOM 1527 O O . ILE A 1 189 ? 16.559 -6.784 -14.256 1.00 78.88 189 ILE A O 1
ATOM 1531 N N . ASN A 1 190 ? 15.480 -8.742 -14.246 1.00 81.38 190 ASN A N 1
ATOM 1532 C CA . ASN A 1 190 ? 15.299 -8.789 -15.698 1.00 81.38 190 ASN A CA 1
ATOM 1533 C C . ASN A 1 190 ? 14.488 -7.591 -16.216 1.00 81.38 190 ASN A C 1
ATOM 1535 O O . ASN A 1 190 ? 14.838 -7.012 -17.246 1.00 81.38 190 ASN A O 1
ATOM 1539 N N . ILE A 1 191 ? 13.425 -7.197 -15.509 1.00 81.56 191 ILE A N 1
ATOM 1540 C CA . ILE A 1 191 ? 12.619 -6.012 -15.840 1.00 81.56 191 ILE A CA 1
ATOM 1541 C C . ILE A 1 191 ? 13.451 -4.736 -15.708 1.00 81.56 191 ILE A C 1
ATOM 1543 O O . ILE A 1 191 ? 13.415 -3.894 -16.607 1.00 81.56 191 ILE A O 1
ATOM 1547 N N . ILE A 1 192 ? 14.232 -4.601 -14.634 1.00 80.75 192 ILE A N 1
ATOM 1548 C CA . ILE A 1 192 ? 15.143 -3.472 -14.436 1.00 80.75 192 ILE A CA 1
ATOM 1549 C C . ILE A 1 192 ? 16.122 -3.404 -15.599 1.00 80.75 192 ILE A C 1
ATOM 1551 O O . ILE A 1 192 ? 16.116 -2.422 -16.336 1.00 80.75 192 ILE A O 1
ATOM 1555 N N . VAL A 1 193 ? 16.901 -4.467 -15.811 1.00 81.69 193 VAL A N 1
ATOM 1556 C CA . VAL A 1 193 ? 17.924 -4.525 -16.854 1.00 81.69 193 VAL A CA 1
ATOM 1557 C C . VAL A 1 193 ? 17.303 -4.221 -18.208 1.00 81.69 193 VAL A C 1
ATOM 1559 O O . VAL A 1 193 ? 17.836 -3.383 -18.920 1.00 81.69 193 VAL A O 1
ATOM 1562 N N . ARG A 1 194 ? 16.150 -4.800 -18.564 1.00 83.25 194 ARG A N 1
ATOM 1563 C CA . ARG A 1 194 ? 15.476 -4.521 -19.843 1.00 83.25 194 ARG A CA 1
ATOM 1564 C C . ARG A 1 194 ? 15.202 -3.029 -20.050 1.00 83.25 194 ARG A C 1
ATOM 1566 O O . ARG A 1 194 ? 15.427 -2.541 -21.160 1.00 83.25 194 ARG A O 1
ATOM 1573 N N . ASN A 1 195 ? 14.758 -2.336 -19.005 1.00 82.31 195 ASN A N 1
ATOM 1574 C CA . ASN A 1 195 ? 14.308 -0.944 -19.052 1.00 82.31 195 ASN A CA 1
ATOM 1575 C C . ASN A 1 195 ? 15.413 0.097 -18.800 1.00 82.31 195 ASN A C 1
ATOM 1577 O O . ASN A 1 195 ? 15.133 1.295 -18.838 1.00 82.31 195 ASN A O 1
ATOM 1581 N N . LEU A 1 196 ? 16.655 -0.330 -18.571 1.00 81.81 196 LEU A N 1
ATOM 1582 C CA . LEU A 1 196 ? 17.808 0.565 -18.490 1.00 81.81 196 LEU A CA 1
ATOM 1583 C C . LEU A 1 196 ? 18.347 0.938 -19.877 1.00 81.81 196 LEU A C 1
ATOM 1585 O O . LEU A 1 196 ? 18.245 0.173 -20.849 1.00 81.81 196 LEU A O 1
ATOM 1589 N N . THR A 1 197 ? 18.963 2.117 -19.966 1.00 80.69 197 THR A N 1
ATOM 1590 C CA . THR A 1 197 ? 19.682 2.552 -21.171 1.00 80.69 197 THR A CA 1
ATOM 1591 C C . THR A 1 197 ? 20.917 1.680 -21.421 1.00 80.69 197 THR A C 1
ATOM 1593 O O . THR A 1 197 ? 21.386 0.973 -20.531 1.00 80.69 197 THR A O 1
ATOM 1596 N N . ILE A 1 198 ? 21.473 1.725 -22.638 1.00 82.38 198 ILE A N 1
ATOM 1597 C CA . ILE A 1 198 ? 22.694 0.970 -22.988 1.00 82.38 198 ILE A CA 1
ATOM 1598 C C . ILE A 1 198 ? 23.837 1.318 -22.026 1.00 82.38 198 ILE A C 1
ATOM 1600 O O . ILE A 1 198 ? 24.448 0.426 -21.447 1.00 82.38 198 ILE A O 1
ATOM 1604 N N . ARG A 1 199 ? 24.041 2.613 -21.770 1.00 80.19 199 ARG A N 1
ATOM 1605 C CA . ARG A 1 199 ? 25.068 3.108 -20.848 1.00 80.19 199 ARG A CA 1
ATOM 1606 C C . ARG A 1 199 ? 24.878 2.588 -19.419 1.00 80.19 199 ARG A C 1
ATOM 1608 O O . ARG A 1 199 ? 25.845 2.252 -18.750 1.00 80.19 199 ARG A O 1
ATOM 1615 N N . GLU A 1 200 ? 23.640 2.501 -18.945 1.00 81.69 200 GLU A N 1
ATOM 1616 C CA . GLU A 1 200 ? 23.333 1.988 -17.600 1.00 81.69 200 GLU A CA 1
ATOM 1617 C C . GLU A 1 200 ? 23.524 0.478 -17.496 1.00 81.69 200 GLU A C 1
ATOM 1619 O O . GLU A 1 200 ? 24.024 -0.012 -16.486 1.00 81.69 200 GLU A O 1
ATOM 1624 N N . LYS A 1 201 ? 23.189 -0.260 -18.558 1.00 82.19 201 LYS A N 1
ATOM 1625 C CA . LYS A 1 201 ? 23.480 -1.694 -18.659 1.00 82.19 201 LYS A CA 1
ATOM 1626 C C . LYS A 1 201 ? 24.982 -1.952 -18.607 1.00 82.19 201 LYS A C 1
ATOM 1628 O O . LYS A 1 201 ? 25.415 -2.836 -17.878 1.00 82.19 201 LYS A O 1
ATOM 1633 N N . GLU A 1 202 ? 25.774 -1.168 -19.336 1.00 79.19 202 GLU A N 1
ATOM 1634 C CA . GLU A 1 202 ? 27.239 -1.250 -19.305 1.00 79.19 202 GLU A CA 1
ATOM 1635 C C . GLU A 1 202 ? 27.791 -0.968 -17.903 1.00 79.19 202 GLU A C 1
ATOM 1637 O O . GLU A 1 202 ? 28.647 -1.708 -17.424 1.00 79.19 202 GLU A O 1
ATOM 1642 N N . MET A 1 203 ? 27.262 0.043 -17.206 1.00 78.06 203 MET A N 1
ATOM 1643 C CA . MET A 1 203 ? 27.649 0.332 -15.821 1.00 78.06 203 MET A CA 1
ATOM 1644 C C . MET A 1 203 ? 27.321 -0.825 -14.868 1.00 78.06 203 MET A C 1
ATOM 1646 O O . MET A 1 203 ? 28.180 -1.207 -14.077 1.00 78.06 203 MET A O 1
ATOM 1650 N N . LEU A 1 204 ? 26.131 -1.427 -14.975 1.00 76.81 204 LEU A N 1
ATOM 1651 C CA . LEU A 1 204 ? 25.759 -2.587 -14.157 1.00 76.81 204 LEU A CA 1
ATOM 1652 C C . LEU A 1 204 ? 26.618 -3.822 -14.445 1.00 76.81 204 LEU A C 1
ATOM 1654 O O . LEU A 1 204 ? 27.019 -4.512 -13.509 1.00 76.81 204 LEU A O 1
ATOM 1658 N N . MET A 1 205 ? 26.927 -4.094 -15.718 1.00 73.19 205 MET A N 1
ATOM 1659 C CA . MET A 1 205 ? 27.801 -5.210 -16.095 1.00 73.19 205 MET A CA 1
ATOM 1660 C C . MET A 1 205 ? 29.222 -5.012 -15.561 1.00 73.19 205 MET A C 1
ATOM 1662 O O . MET A 1 205 ? 29.803 -5.948 -15.015 1.00 73.19 205 MET A O 1
ATOM 1666 N N . ASN A 1 206 ? 29.754 -3.791 -15.652 1.00 73.31 206 ASN A N 1
ATOM 1667 C CA . ASN A 1 206 ? 31.068 -3.451 -15.104 1.00 73.31 206 ASN A CA 1
ATOM 1668 C C . ASN A 1 206 ? 31.106 -3.563 -13.571 1.00 73.31 206 ASN A C 1
ATOM 1670 O O . ASN A 1 206 ? 32.144 -3.909 -13.012 1.00 73.31 206 ASN A O 1
ATOM 1674 N N . ALA A 1 207 ? 29.980 -3.306 -12.900 1.00 72.94 207 ALA A N 1
ATOM 1675 C CA . ALA A 1 207 ? 29.833 -3.436 -11.451 1.00 72.94 207 ALA A CA 1
ATOM 1676 C C . ALA A 1 207 ? 29.529 -4.872 -10.973 1.00 72.94 207 ALA A C 1
ATOM 1678 O O . ALA A 1 207 ? 29.488 -5.101 -9.768 1.00 72.94 207 ALA A O 1
ATOM 1679 N N . GLN A 1 208 ? 29.305 -5.831 -11.885 1.00 72.56 208 GLN A N 1
ATOM 1680 C CA . GLN A 1 208 ? 28.905 -7.216 -11.578 1.00 72.56 208 GLN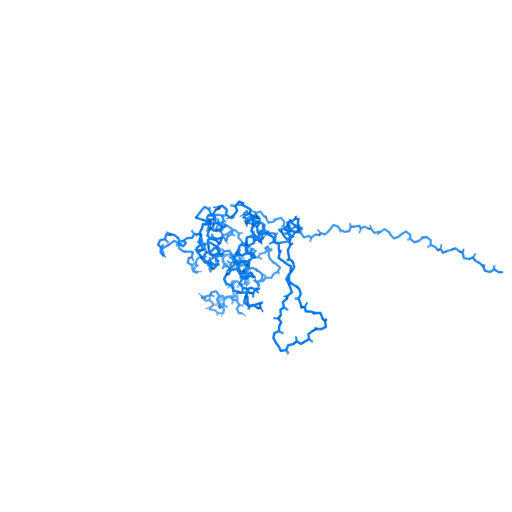 A CA 1
ATOM 1681 C C . GLN A 1 208 ? 27.671 -7.334 -10.657 1.00 72.56 208 GLN A C 1
ATOM 1683 O O . GLN A 1 208 ? 27.537 -8.302 -9.910 1.00 72.56 208 GLN A O 1
ATOM 1688 N N . ALA A 1 209 ? 26.754 -6.364 -10.707 1.00 71.00 209 ALA A N 1
ATOM 1689 C CA . ALA A 1 209 ? 25.584 -6.343 -9.832 1.00 71.00 209 ALA A CA 1
ATOM 1690 C C . ALA A 1 209 ? 24.600 -7.477 -10.184 1.00 71.00 209 ALA A C 1
ATOM 1692 O O . ALA A 1 209 ? 24.072 -7.526 -11.297 1.00 71.00 209 ALA A O 1
ATOM 1693 N N . MET A 1 210 ? 24.341 -8.378 -9.231 1.00 66.19 210 MET A N 1
ATOM 1694 C CA . MET A 1 210 ? 23.523 -9.589 -9.408 1.00 66.19 210 MET A CA 1
ATOM 1695 C C . MET A 1 210 ? 22.288 -9.626 -8.491 1.00 66.19 210 MET A C 1
ATOM 1697 O O . MET A 1 210 ? 21.470 -10.538 -8.601 1.00 66.19 210 MET A O 1
ATOM 1701 N N . SER A 1 211 ? 22.128 -8.636 -7.610 1.00 72.75 211 SER A N 1
ATOM 1702 C CA . SER A 1 211 ? 20.997 -8.485 -6.685 1.00 72.75 211 SER A CA 1
ATOM 1703 C C . SER A 1 211 ? 20.400 -7.076 -6.724 1.00 72.75 211 SER A C 1
ATOM 1705 O O . SER A 1 211 ? 21.068 -6.113 -7.112 1.00 72.75 211 SER A O 1
ATOM 1707 N N . LEU A 1 212 ? 19.153 -6.917 -6.259 1.00 69.12 212 LEU A N 1
ATOM 1708 C CA . LEU A 1 212 ? 18.523 -5.591 -6.153 1.00 69.12 212 LEU A CA 1
ATOM 1709 C C . LEU A 1 212 ? 19.328 -4.632 -5.264 1.00 69.12 212 LEU A C 1
ATOM 1711 O O . LEU A 1 212 ? 19.404 -3.439 -5.548 1.00 69.12 212 LEU A O 1
ATOM 1715 N N . ASN A 1 213 ? 19.964 -5.151 -4.212 1.00 72.88 213 ASN A N 1
ATOM 1716 C CA . ASN A 1 213 ? 20.788 -4.354 -3.302 1.00 72.88 213 ASN A CA 1
ATOM 1717 C C . ASN A 1 213 ? 22.081 -3.846 -3.946 1.00 72.88 213 ASN A C 1
ATOM 1719 O O . ASN A 1 213 ? 22.572 -2.791 -3.556 1.00 72.88 213 ASN A O 1
ATOM 1723 N N . GLU A 1 214 ? 22.643 -4.581 -4.901 1.00 73.69 214 GLU A N 1
ATOM 1724 C CA . GLU A 1 214 ? 23.840 -4.157 -5.634 1.00 73.69 214 GLU A CA 1
ATOM 1725 C C . GLU A 1 214 ? 23.488 -3.172 -6.744 1.00 73.69 214 GLU A C 1
ATOM 1727 O O . GLU A 1 214 ? 24.206 -2.202 -6.935 1.00 73.69 214 GLU A O 1
ATOM 1732 N N . ILE A 1 215 ? 22.348 -3.366 -7.413 1.00 70.38 215 ILE A N 1
ATOM 1733 C CA . ILE A 1 215 ? 21.846 -2.460 -8.458 1.00 70.38 215 ILE A CA 1
ATOM 1734 C C . ILE A 1 215 ? 21.535 -1.054 -7.907 1.00 70.38 215 ILE A C 1
ATOM 1736 O O . ILE A 1 215 ? 21.563 -0.072 -8.647 1.00 70.38 215 ILE A O 1
ATOM 1740 N N . LYS A 1 216 ? 21.213 -0.951 -6.615 1.00 68.56 216 LYS A N 1
ATOM 1741 C CA . LYS A 1 216 ? 20.900 0.315 -5.938 1.00 68.56 216 LYS A CA 1
ATOM 1742 C C . LYS A 1 216 ? 22.119 1.145 -5.520 1.00 68.56 216 LYS A C 1
ATOM 1744 O O . LYS A 1 216 ? 21.924 2.311 -5.180 1.00 68.56 216 LYS A O 1
ATOM 1749 N N . LYS A 1 217 ? 23.308 0.541 -5.437 1.00 60.78 217 LYS A N 1
ATOM 1750 C CA . LYS A 1 217 ? 24.542 1.194 -4.968 1.00 60.78 217 LYS A CA 1
ATOM 1751 C C . LYS A 1 217 ? 25.239 1.930 -6.104 1.00 60.78 217 LYS A C 1
ATOM 1753 O O . LYS A 1 217 ? 25.822 2.992 -5.800 1.00 60.78 217 LYS A O 1
#